Protein 6B2V (pdb70)

Radius of gyration: 17.66 Å; Cα contacts (8 Å, |Δi|>4): 610; chains: 1; bounding box: 45×45×44 Å

Organism: Sorangium cellulosum (NCBI:txid56)

Secondary structure (DSSP, 8-state):
--BTTB-EEE---SSEEEEEEEE-S-SHHHHTTTTBPPHHHHHHHHHHHHHHTT--EEEEEEEEE-S--B-SSS-EEEEEEEEEETTEEEEEEEETTEEEEEEEEEESSS--PPPPPPPP-HHHHHHT--EEE-HHHHHHHTT--S-GGGS-EEEEEE-SSEEEEEE---SS---TT-SS-HHHHHHHHHHHHHHHHHHHT--S--EEEEEEEEEE-S-GGG--EEEEEE-SS--TT-SS-EEEEEEE-TT--EEEEEEEEEEE---

Sequence (267 aa):
QRHPLVHREVADAEGRRAFAAVFDGAEPFLMDHEQLFPAVAYLEMARAAAEAADLSIAGIRNALWISPLVIRDRACELRVVLSDAESGRAYEVSSSRGVHARGLLVFDEPPAQPARPPALDIEAVRTRCAIEVDARTRNEAMGMPASYDKLWIASLVHSDHEALASLQAPSAPGDEAFLLDPNLGNSVLVPAIFLSLIQDGEREWRFPYTLEALWIYSDPRRGAYVHARRAAEDGQAARFGRYDVDLVDASGNCLMAFRGLTAVPAA

Solvent-accessible surface area: 12377 Å² total; per-residue (Å²): 160,162,7,29,0,14,93,114,90,38,106,59,55,163,55,97,95,2,6,0,0,59,0,82,8,62,39,92,14,0,108,17,15,110,26,30,4,1,18,1,0,7,5,4,0,0,17,5,0,0,82,43,6,131,35,69,27,4,0,2,83,75,3,30,24,83,38,100,1,61,1,146,133,179,47,13,60,1,101,0,22,3,35,104,37,182,27,5,55,31,5,74,0,22,22,117,10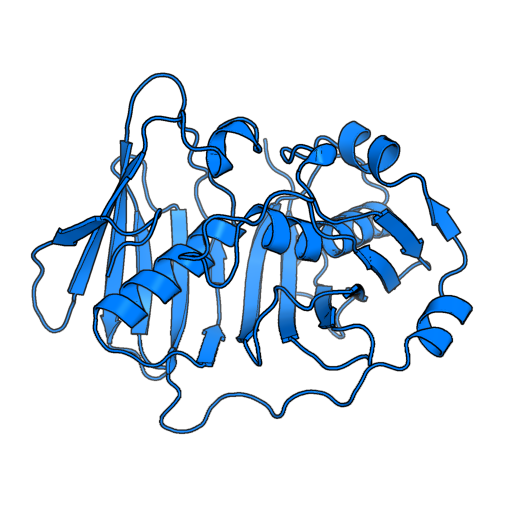8,32,53,1,1,129,7,39,0,1,38,62,126,102,113,58,68,66,94,102,44,122,63,39,92,23,102,32,1,148,101,121,7,99,86,140,23,83,4,103,78,81,0,90,61,6,44,11,13,9,44,24,102,89,9,23,10,59,47,0,31,9,17,102,91,10,0,6,0,28,19,132,55,57,124,74,99,39,50,119,26,15,54,10,30,3,30,1,0,17,0,0,4,5,0,1,7,0,0,2,0,44,62,76,67,80,152,122,20,8,59,14,98,43,2,68,8,5,14,32,46,46,51,0,92,170,12,18,51,0,11,0,56,92,14,99,123,48,23,196,108,49,204,43,11,43,5,14,0,10,0,3,24,79,85,1,51,2,3,2,3,1,94,2,3,8,3,33,54,70,156

InterPro domains:
  IPR006162 Phosphopantetheine attachment site [PS00012] (352-367)
  IPR006162 Phosphopantetheine attachment site [PS00012] (2694-2709)
  IPR009081 Phosphopantetheine binding ACP domain [PF00550] (328-393)
  IPR009081 Phosphopantetheine binding ACP domain [PF00550] (1604-1670)
  IPR009081 Phosphopantetheine binding ACP domain [PF00550] (2671-2733)
  IPR009081 Phosphopantetheine binding ACP domain [PF00550] (4175-4240)
  IPR009081 Phosphopantetheine binding ACP domain [PS50075] (320-397)
  IPR009081 Phosphopantetheine binding ACP domain [PS50075] (1597-1674)
  IPR009081 Phosphopantetheine binding ACP domain [PS50075] (2665-2738)
  IPR009081 Phosphopantetheine binding ACP domain [PS50075] (4167-4244)
  IPR013968 Polyketide synthase-like, ketoreductase domain [PF08659] (3911-4091)
  IPR014030 Beta-ketoacyl synthase-like, N-terminal domain [PF00109] (712-954)
  IPR014030 Beta-ketoacyl synthase-like, N-terminal domain [PF00109] (1727-1969)
  IPR014030 Beta-ketoacyl synthase-like, N-terminal domain [PF00109] (2797-3050)
  IPR014030 Beta-ketoacyl synthase-like, N-terminal domain [PF00109] (4299-4547)
  IPR014031 Beta-ketoacyl synthase, C-terminal domain [PF02801] (966-1080)
  IPR014031 Beta-ketoacyl synthase, C-terminal domain [PF02801] (1980-2104)
  IPR014031 Beta-ketoacyl synthase, C-terminal domain [PF02801] (3058-3175)
  IPR014031 Beta-ketoacyl synthase, C-terminal domain [PF02801] (4556-4679)
  IPR016039 Thiolase-like [G3DSA:3.40.47.10] (712-1298)

Nearest PDB structures (foldseek):
  6b2v-assembly1_A  TM=1.004E+00  e=5.507E-58  Sorangium cellulosum
  5hqw-assembly1_A  TM=8.731E-01  e=4.129E-21  Brevibacillus brevis NBRC 100599
  5j6o-assembly1_A-2  TM=8.599E-01  e=1.862E-20  Brevibacillus brevis NBRC 100599
  7zmf-assembly1_B  TM=8.606E-01  e=8.033E-19  Brevibacillus brevis NBRC 100599
  3kg8-assembly1_B  TM=8.393E-01  e=8.033E-19  Lyngbya majuscula

Structure (mmCIF, N/CA/C/O backbone):
data_6B2V
#
_entry.id   6B2V
#
_cell.length_a   75.370
_cell.length_b   75.370
_cell.length_c   195.870
_cell.angle_alpha   90.00
_cell.angle_beta   90.00
_cell.angle_gamma   120.00
#
_symmetry.space_group_name_H-M   'P 61 2 2'
#
loop_
_entity.id
_entity.type
_entity.pdbx_description
1 polymer SorB
2 water water
#
loop_
_atom_site.group_PDB
_atom_site.id
_atom_site.type_symbol
_atom_site.label_atom_id
_atom_site.label_alt_id
_atom_site.label_comp_id
_atom_site.label_asym_id
_atom_site.label_entity_id
_atom_site.label_seq_id
_atom_site.pdbx_PDB_ins_code
_atom_site.Cartn_x
_atom_site.Cartn_y
_atom_site.Cartn_z
_atom_site.occupancy
_atom_site.B_iso_or_equiv
_atom_site.auth_seq_id
_atom_site.auth_comp_id
_atom_site.auth_asym_id
_atom_site.auth_atom_id
_atom_site.pdbx_PDB_model_num
ATOM 1 N N . GLN A 1 26 ? 42.316 41.026 -11.003 1.00 30.00 1 GLN A N 1
ATOM 2 C CA . GLN A 1 26 ? 42.034 42.206 -10.179 1.00 30.00 1 GLN A CA 1
ATOM 3 C C . GLN A 1 26 ? 43.238 42.590 -9.358 1.00 30.00 1 GLN A C 1
ATOM 4 O O . GLN A 1 26 ? 43.706 41.789 -8.624 1.00 30.00 1 GLN A O 1
ATOM 10 N N . ARG A 1 27 ? 43.770 43.784 -9.530 1.00 31.02 2 ARG A N 1
ATOM 11 C CA . ARG A 1 27 ? 44.926 44.191 -8.771 1.00 35.29 2 ARG A CA 1
ATOM 12 C C . ARG A 1 27 ? 44.701 44.317 -7.261 1.00 35.34 2 ARG A C 1
ATOM 13 O O . ARG A 1 27 ? 43.741 44.862 -6.856 1.00 33.93 2 ARG A O 1
ATOM 21 N N . HIS A 1 28 ? 45.594 43.779 -6.460 1.00 29.17 3 HIS A N 1
ATOM 22 C CA . HIS A 1 28 ? 45.514 43.964 -5.036 1.00 26.12 3 HIS A CA 1
ATOM 23 C C . HIS A 1 28 ? 46.918 44.063 -4.508 1.00 25.28 3 HIS A C 1
ATOM 24 O O . HIS A 1 28 ? 47.728 43.283 -4.872 1.00 25.41 3 HIS A O 1
ATOM 31 N N . PRO A 1 29 ? 47.191 44.939 -3.570 1.00 21.25 4 PRO A N 1
ATOM 32 C CA . PRO A 1 29 ? 48.554 45.113 -3.080 1.00 21.45 4 PRO A CA 1
ATOM 33 C C . PRO A 1 29 ? 49.160 43.862 -2.443 1.00 19.74 4 PRO A C 1
ATOM 34 O O . PRO A 1 29 ? 50.330 43.756 -2.346 1.00 21.53 4 PRO A O 1
ATOM 38 N N . LEU A 1 30 ? 48.313 42.999 -1.947 1.00 20.77 5 LEU A N 1
ATOM 39 C CA . LEU A 1 30 ? 48.801 41.810 -1.257 1.00 19.20 5 LEU A CA 1
ATOM 40 C C . LEU A 1 30 ? 48.700 40.497 -2.005 1.00 19.18 5 LEU A C 1
ATOM 41 O O . LEU A 1 30 ? 49.093 39.503 -1.507 1.00 21.34 5 LEU A O 1
ATOM 46 N N . VAL A 1 31 ? 48.089 40.499 -3.162 1.00 20.23 6 VAL A N 1
ATOM 47 C CA . VAL A 1 31 ? 47.967 39.312 -3.952 1.00 20.64 6 VAL A CA 1
ATOM 48 C C . VAL A 1 31 ? 48.381 39.607 -5.373 1.00 22.50 6 VAL A C 1
ATOM 49 O O . VAL A 1 31 ? 47.667 40.210 -6.067 1.00 25.71 6 VAL A O 1
ATOM 53 N N . HIS A 1 32 ? 49.562 39.168 -5.764 1.00 23.09 7 HIS A N 1
ATOM 54 C CA . HIS A 1 32 ? 50.056 39.449 -7.098 1.00 23.47 7 HIS A CA 1
ATOM 55 C C . HIS A 1 32 ? 49.851 38.402 -8.183 1.00 26.49 7 HIS A C 1
ATOM 56 O O . HIS A 1 32 ? 49.697 38.742 -9.313 1.00 26.78 7 HIS A O 1
ATOM 63 N N . ARG A 1 33 ? 49.889 37.125 -7.835 1.00 25.89 8 ARG A N 1
ATOM 64 C CA . ARG A 1 33 ? 49.720 36.113 -8.867 1.00 27.92 8 ARG A CA 1
ATOM 65 C C . ARG A 1 33 ? 49.154 34.828 -8.295 1.00 31.90 8 ARG A C 1
ATOM 66 O O . ARG A 1 33 ? 49.234 34.575 -7.094 1.00 27.28 8 ARG A O 1
ATOM 74 N N . GLU A 1 34 ? 48.577 34.020 -9.175 1.00 27.34 9 GLU A N 1
ATOM 75 C CA . GLU A 1 34 ? 48.102 32.712 -8.796 1.00 25.48 9 GLU A CA 1
ATOM 76 C C . GLU A 1 34 ? 49.253 31.739 -9.068 1.00 27.74 9 GLU A C 1
ATOM 77 O O . GLU A 1 34 ? 49.931 31.860 -10.032 1.00 33.32 9 GLU A O 1
ATOM 83 N N . VAL A 1 35 ? 49.399 30.777 -8.187 1.00 27.39 10 VAL A N 1
ATOM 84 C CA . VAL A 1 35 ? 50.453 29.833 -8.244 1.00 33.07 10 VAL A CA 1
ATOM 85 C C . VAL A 1 35 ? 49.917 28.409 -8.246 1.00 31.57 10 VAL A C 1
ATOM 86 O O . VAL A 1 35 ? 48.930 28.126 -7.671 1.00 34.20 10 VAL A O 1
ATOM 90 N N . ALA A 1 36 ? 50.579 27.531 -8.973 1.00 41.05 11 ALA A N 1
ATOM 91 C CA . ALA A 1 36 ? 50.088 26.178 -9.108 1.00 38.30 11 ALA A CA 1
ATOM 92 C C . ALA A 1 36 ? 50.125 25.318 -7.868 1.00 39.29 11 ALA A C 1
ATOM 93 O O . ALA A 1 36 ? 51.045 25.366 -7.127 1.00 43.73 11 ALA A O 1
ATOM 95 N N . ASP A 1 37 ? 49.069 24.550 -7.696 1.00 41.07 12 ASP A N 1
ATOM 96 C CA . ASP A 1 37 ? 48.854 23.637 -6.607 1.00 43.66 12 ASP A CA 1
ATOM 97 C C . ASP A 1 37 ? 47.966 22.470 -7.067 1.00 43.55 12 ASP A C 1
ATOM 98 O O . ASP A 1 37 ? 47.368 22.502 -8.117 1.00 44.28 12 ASP A O 1
ATOM 103 N N . ALA A 1 38 ? 47.760 21.526 -6.170 1.00 47.42 13 ALA A N 1
ATOM 104 C CA . ALA A 1 38 ? 47.028 20.302 -6.444 1.00 43.45 13 ALA A CA 1
ATOM 105 C C . ALA A 1 38 ? 45.863 19.985 -5.568 1.00 45.33 13 ALA A C 1
ATOM 106 O O . ALA A 1 38 ? 45.687 20.559 -4.553 1.00 47.51 13 ALA A O 1
ATOM 108 N N . GLU A 1 39 ? 45.052 19.059 -6.003 1.00 46.13 14 GLU A N 1
ATOM 109 C CA . GLU A 1 39 ? 43.947 18.554 -5.209 1.00 44.88 14 GLU A CA 1
ATOM 110 C C . GLU A 1 39 ? 42.842 19.445 -4.607 1.00 43.41 14 GLU A C 1
ATOM 111 O O . GLU A 1 39 ? 42.360 19.157 -3.520 1.00 50.95 14 GLU A O 1
ATOM 117 N N . GLY A 1 40 ? 42.275 20.390 -5.303 1.00 43.42 15 GLY A N 1
ATOM 118 C CA . GLY A 1 40 ? 41.287 21.166 -4.580 1.00 44.74 15 GLY A CA 1
ATOM 119 C C . GLY A 1 40 ? 41.953 22.141 -3.615 1.00 42.85 15 GLY A C 1
ATOM 120 O O . GLY A 1 40 ? 41.601 22.273 -2.437 1.00 40.43 15 GLY A O 1
ATOM 121 N N . ARG A 1 41 ? 43.010 22.718 -4.134 1.00 40.02 16 ARG A N 1
ATOM 122 C CA . ARG A 1 41 ? 43.753 23.757 -3.474 1.00 36.40 16 ARG A CA 1
ATOM 123 C C . ARG A 1 41 ? 44.091 24.802 -4.485 1.00 37.49 16 ARG A C 1
ATOM 124 O O . ARG A 1 41 ? 44.379 24.524 -5.592 1.00 39.98 16 ARG A O 1
ATOM 132 N N . ARG A 1 42 ? 44.037 26.036 -4.071 1.00 32.32 17 ARG A N 1
ATOM 133 C CA . ARG A 1 42 ? 44.431 27.147 -4.882 1.00 28.50 17 ARG A CA 1
ATOM 134 C C . ARG A 1 42 ? 45.382 27.979 -4.047 1.00 26.34 17 ARG A C 1
ATOM 135 O O . ARG A 1 42 ? 45.190 28.131 -2.903 1.00 29.06 17 ARG A O 1
ATOM 143 N N . ALA A 1 43 ? 46.396 28.494 -4.685 1.00 27.63 18 ALA A N 1
ATOM 144 C CA . ALA A 1 43 ? 47.451 29.215 -4.030 1.00 27.70 18 ALA A CA 1
ATOM 145 C C . ALA A 1 43 ? 47.758 30.489 -4.748 1.00 28.16 18 ALA A C 1
ATOM 146 O O . ALA A 1 43 ? 47.693 30.560 -5.928 1.00 26.81 18 ALA A O 1
ATOM 148 N N . PHE A 1 44 ? 48.063 31.519 -3.977 1.00 22.31 19 PHE A N 1
ATOM 149 C CA . PHE A 1 44 ? 48.397 32.829 -4.476 1.00 20.16 19 PHE A CA 1
ATOM 150 C C . PHE A 1 44 ? 49.634 33.368 -3.805 1.00 21.38 19 PHE A C 1
ATOM 151 O O . PHE A 1 44 ? 49.920 32.987 -2.735 1.00 20.73 19 PHE A O 1
ATOM 159 N N . ALA A 1 45 ? 50.335 34.257 -4.481 1.00 19.80 20 ALA A N 1
ATOM 160 C CA . ALA A 1 45 ? 51.559 34.801 -3.983 1.00 20.94 20 ALA A CA 1
ATOM 161 C C . ALA A 1 45 ? 51.771 36.271 -4.263 1.00 21.57 20 ALA A C 1
ATOM 162 O O . ALA A 1 45 ? 51.164 36.802 -5.112 1.00 20.12 20 ALA A O 1
ATOM 164 N N . ALA A 1 46 ? 52.607 36.892 -3.444 1.00 19.48 21 ALA A N 1
ATOM 165 C CA . ALA A 1 46 ? 53.040 38.249 -3.584 1.00 18.46 21 ALA A CA 1
ATOM 166 C C . ALA A 1 46 ? 54.466 38.397 -3.075 1.00 19.77 21 ALA A C 1
ATOM 167 O O . ALA A 1 46 ? 54.852 37.757 -2.188 1.00 20.86 21 ALA A O 1
ATOM 169 N N . VAL A 1 47 ? 55.213 39.297 -3.666 1.00 19.66 22 VAL A N 1
ATOM 170 C CA . VAL A 1 47 ? 56.550 39.596 -3.232 1.00 19.90 22 VAL A CA 1
ATOM 171 C C . VAL A 1 47 ? 56.597 41.024 -2.708 1.00 22.68 22 VAL A C 1
ATOM 172 O O . VAL A 1 47 ? 56.152 41.877 -3.346 1.00 23.39 22 VAL A O 1
ATOM 176 N N . PHE A 1 48 ? 57.148 41.215 -1.532 1.00 21.82 23 PHE A N 1
ATOM 177 C CA . PHE A 1 48 ? 57.274 42.503 -0.911 1.00 22.69 23 PHE A CA 1
ATOM 178 C C . PHE A 1 48 ? 58.714 42.859 -0.720 1.00 25.27 23 PHE A C 1
ATOM 179 O O . PHE A 1 48 ? 59.502 42.040 -0.414 1.00 23.94 23 PHE A O 1
ATOM 187 N N . ASP A 1 49 ? 59.033 44.088 -1.010 1.00 24.13 24 ASP A N 1
ATOM 188 C CA . ASP A 1 49 ? 60.383 44.583 -0.856 1.00 27.67 24 ASP A CA 1
ATOM 189 C C . ASP A 1 49 ? 60.653 45.477 0.325 1.00 28.61 24 ASP A C 1
ATOM 190 O O . ASP A 1 49 ? 61.754 45.801 0.572 1.00 29.54 24 ASP A O 1
ATOM 195 N N . GLY A 1 50 ? 59.636 45.803 1.084 1.00 24.91 25 GLY A N 1
ATOM 196 C CA . GLY A 1 50 ? 59.824 46.649 2.226 1.00 27.48 25 GLY A CA 1
ATOM 197 C C . GLY A 1 50 ? 59.595 48.127 2.020 1.00 27.93 25 GLY A C 1
ATOM 198 O O . GLY A 1 50 ? 59.558 48.880 2.963 1.00 27.36 25 GLY A O 1
ATOM 199 N N . ALA A 1 51 ? 59.411 48.514 0.781 1.00 29.74 26 ALA A N 1
ATOM 200 C CA . ALA A 1 51 ? 59.132 49.911 0.480 1.00 28.70 26 ALA A CA 1
ATOM 201 C C . ALA A 1 51 ? 57.645 50.193 0.373 1.00 32.06 26 ALA A C 1
ATOM 202 O O . ALA A 1 51 ? 57.271 51.310 0.153 1.00 32.22 26 ALA A O 1
ATOM 204 N N . GLU A 1 52 ? 56.819 49.180 0.524 1.00 23.94 27 GLU A N 1
ATOM 205 C CA . GLU A 1 52 ? 55.390 49.330 0.510 1.00 24.95 27 GLU A CA 1
ATOM 206 C C . GLU A 1 52 ? 54.998 50.187 1.718 1.00 26.66 27 GLU A C 1
ATOM 207 O O . GLU A 1 52 ? 55.540 50.026 2.772 1.00 25.82 27 GLU A O 1
ATOM 213 N N . PRO A 1 53 ? 54.024 51.078 1.555 1.00 27.46 28 PRO A N 1
ATOM 214 C CA . PRO A 1 53 ? 53.647 51.950 2.647 1.00 26.06 28 PRO A CA 1
ATOM 215 C C . PRO A 1 53 ? 53.177 51.157 3.843 1.00 25.88 28 PRO A C 1
ATOM 216 O O . PRO A 1 53 ? 53.606 51.444 4.923 1.00 24.90 28 PRO A O 1
ATOM 220 N N . PHE A 1 54 ? 52.437 50.086 3.634 1.00 23.06 29 PHE A N 1
ATOM 221 C CA . PHE A 1 54 ? 51.939 49.306 4.769 1.00 25.45 29 PHE A CA 1
ATOM 222 C C . PHE A 1 54 ? 53.048 48.763 5.633 1.00 23.60 29 PHE A C 1
ATOM 223 O O . PHE A 1 54 ? 52.841 48.557 6.781 1.00 23.31 29 PHE A O 1
ATOM 231 N N . LEU A 1 55 ? 54.180 48.406 5.040 1.00 21.65 30 LEU A N 1
ATOM 232 C CA . LEU A 1 55 ? 55.358 48.006 5.785 1.00 23.42 30 LEU A CA 1
ATOM 233 C C . LEU A 1 55 ? 56.161 49.150 6.398 1.00 24.05 30 LEU A C 1
ATOM 234 O O . LEU A 1 55 ? 56.606 49.106 7.496 1.00 25.22 30 LEU A O 1
ATOM 239 N N . MET A 1 56 ? 56.344 50.201 5.624 1.00 26.13 31 MET A N 1
ATOM 240 C CA . MET A 1 56 ? 57.070 51.368 6.058 1.00 26.93 31 MET A CA 1
ATOM 241 C C . MET A 1 56 ? 56.397 52.058 7.224 1.00 25.10 31 MET A C 1
ATOM 242 O O . MET A 1 56 ? 57.050 52.585 8.077 1.00 28.67 31 MET A O 1
ATOM 247 N N . ASP A 1 57 ? 55.084 51.958 7.241 1.00 28.34 32 ASP A N 1
ATOM 248 C CA . ASP A 1 57 ? 54.228 52.552 8.276 1.00 26.91 32 ASP A CA 1
ATOM 249 C C . ASP A 1 57 ? 54.177 51.665 9.548 1.00 26.97 32 ASP A C 1
ATOM 250 O O . ASP A 1 57 ? 53.512 51.980 10.481 1.00 25.48 32 ASP A O 1
ATOM 255 N N . HIS A 1 58 ? 54.838 50.519 9.531 1.00 23.75 33 HIS A N 1
ATOM 256 C CA . HIS A 1 58 ? 54.728 49.556 10.610 1.00 21.08 33 HIS A CA 1
ATOM 257 C C . HIS A 1 58 ? 56.036 48.905 11.042 1.00 23.34 33 HIS A C 1
ATOM 258 O O . HIS A 1 58 ? 56.070 47.756 11.301 1.00 19.48 33 HIS A O 1
ATOM 265 N N . GLU A 1 59 ? 57.125 49.635 10.957 1.00 21.81 34 GLU A N 1
ATOM 266 C CA . GLU A 1 59 ? 58.457 49.194 11.370 1.00 22.07 34 GLU A CA 1
ATOM 267 C C . GLU A 1 59 ? 58.973 47.973 10.653 1.00 20.30 34 GLU A C 1
ATOM 268 O O . GLU A 1 59 ? 59.679 47.214 11.211 1.00 24.30 34 GLU A O 1
ATOM 274 N N . GLN A 1 60 ? 58.509 47.820 9.435 1.00 19.99 35 GLN A N 1
ATOM 275 C CA . GLN A 1 60 ? 58.880 46.750 8.542 1.00 19.82 35 GLN A CA 1
ATOM 276 C C . GLN A 1 60 ? 58.329 45.388 8.915 1.00 21.93 35 GLN A C 1
ATOM 277 O O . GLN A 1 60 ? 58.720 44.414 8.339 1.00 21.27 35 GLN A O 1
ATOM 283 N N . LEU A 1 61 ? 57.389 45.380 9.832 1.00 18.59 36 LEU A N 1
ATOM 284 C CA . LEU A 1 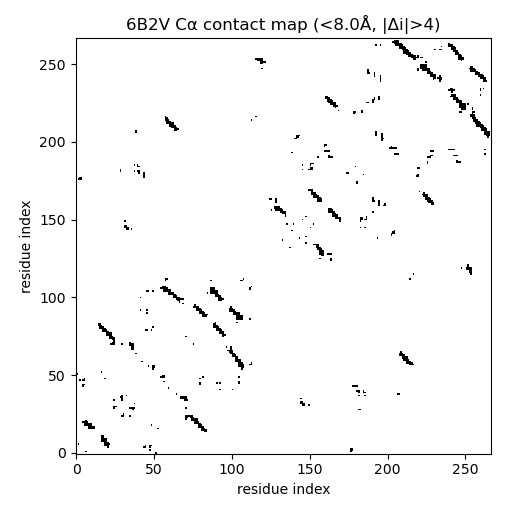61 ? 56.758 44.169 10.315 1.00 17.71 36 LEU A CA 1
ATOM 285 C C . LEU A 1 61 ? 55.399 44.001 9.645 1.00 18.60 36 LEU A C 1
ATOM 286 O O . LEU A 1 61 ? 54.590 44.838 9.701 1.00 16.64 36 LEU A O 1
ATOM 291 N N . PHE A 1 62 ? 55.166 42.860 9.018 1.00 15.94 37 PHE A N 1
ATOM 292 C CA . PHE A 1 62 ? 53.916 42.653 8.316 1.00 17.27 37 PHE A CA 1
ATOM 293 C C . PHE A 1 62 ? 52.840 42.617 9.367 1.00 14.94 37 PHE A C 1
ATOM 294 O O . PHE A 1 62 ? 52.868 41.798 10.214 1.00 16.70 37 PHE A O 1
ATOM 302 N N . PRO A 1 63 ? 51.850 43.483 9.238 1.00 16.07 38 PRO A N 1
ATOM 303 C CA . PRO A 1 63 ? 50.839 43.557 10.264 1.00 16.38 38 PRO A CA 1
ATOM 304 C C . PRO A 1 63 ? 49.956 42.350 10.304 1.00 13.81 38 PRO A C 1
ATOM 305 O O . PRO A 1 63 ? 49.568 41.847 9.301 1.00 13.99 38 PRO A O 1
ATOM 309 N N . ALA A 1 64 ? 49.522 42.027 11.498 1.00 15.56 39 ALA A N 1
ATOM 310 C CA . ALA A 1 64 ? 48.649 40.879 11.702 1.00 16.17 39 ALA A CA 1
ATOM 311 C C . ALA A 1 64 ? 47.368 41.002 10.878 1.00 15.57 39 ALA A C 1
ATOM 312 O O . ALA A 1 64 ? 46.917 40.124 10.237 1.00 14.33 39 ALA A O 1
ATOM 314 N N . VAL A 1 65 ? 46.860 42.212 10.871 1.00 15.30 40 VAL A N 1
ATOM 315 C CA . VAL A 1 65 ? 45.660 42.537 10.188 1.00 14.45 40 VAL A CA 1
ATOM 316 C C . VAL A 1 65 ? 45.769 42.395 8.679 1.00 14.87 40 VAL A C 1
ATOM 317 O O . VAL A 1 65 ? 44.818 42.205 8.025 1.00 14.75 40 VAL A O 1
ATOM 321 N N . ALA A 1 66 ? 46.962 42.599 8.144 1.00 13.71 41 ALA A N 1
ATOM 322 C CA . ALA A 1 66 ? 47.206 42.468 6.713 1.00 14.20 41 ALA A CA 1
ATOM 323 C C . ALA A 1 66 ? 47.065 41.038 6.228 1.00 13.42 41 ALA A C 1
ATOM 324 O O . ALA A 1 66 ? 46.766 40.828 5.120 1.00 14.58 41 ALA A O 1
ATOM 326 N N . TYR A 1 67 ? 47.323 40.068 7.097 1.00 12.42 42 TYR A N 1
ATOM 327 C CA . TYR A 1 67 ? 47.147 38.681 6.714 1.00 13.66 42 TYR A CA 1
ATOM 328 C C . TYR A 1 67 ? 45.694 38.369 6.450 1.00 14.66 42 TYR A C 1
ATOM 329 O O . TYR A 1 67 ? 45.381 37.549 5.646 1.00 14.19 42 TYR A O 1
ATOM 338 N N . LEU A 1 68 ? 44.821 38.970 7.237 1.00 13.34 43 LEU A N 1
ATOM 339 C CA . LEU A 1 68 ? 43.411 38.768 7.091 1.00 12.38 43 LEU A CA 1
ATOM 340 C C . LEU A 1 68 ? 42.964 39.315 5.763 1.00 14.35 43 LEU A C 1
ATOM 341 O O . LEU A 1 68 ? 42.218 38.724 5.095 1.00 15.58 43 LEU A O 1
ATOM 346 N N . GLU A 1 69 ? 43.444 40.495 5.454 1.00 13.43 44 GLU A N 1
ATOM 347 C CA . GLU A 1 69 ? 43.117 41.107 4.167 1.00 14.44 44 GLU A CA 1
ATOM 348 C C . GLU A 1 69 ? 43.674 40.281 2.989 1.00 16.10 44 GLU A C 1
ATOM 349 O O . GLU A 1 69 ? 43.052 40.140 2.006 1.00 16.58 44 GLU A O 1
ATOM 355 N N . MET A 1 70 ? 44.868 39.752 3.137 1.00 14.38 45 MET A N 1
ATOM 356 C CA . MET A 1 70 ? 45.459 38.943 2.099 1.00 16.53 45 MET A CA 1
ATOM 357 C C . MET A 1 70 ? 44.648 37.673 1.848 1.00 15.74 45 MET A C 1
ATOM 358 O O . MET A 1 70 ? 44.389 37.341 0.733 1.00 18.00 45 MET A O 1
ATOM 363 N N . ALA A 1 71 ? 44.256 37.004 2.911 1.00 13.63 46 ALA A N 1
ATOM 364 C CA . ALA A 1 71 ? 43.472 35.820 2.760 1.00 14.25 46 ALA A CA 1
ATOM 365 C C . ALA A 1 71 ? 42.128 36.103 2.091 1.00 18.37 46 ALA A C 1
ATOM 366 O O . ALA A 1 71 ? 41.734 35.398 1.244 1.00 17.77 46 ALA A O 1
ATOM 368 N N . ARG A 1 72 ? 41.467 37.157 2.514 1.00 15.48 47 ARG A N 1
ATOM 369 C CA . ARG A 1 72 ? 40.216 37.551 1.911 1.00 19.36 47 ARG A CA 1
ATOM 370 C C . ARG A 1 72 ? 40.405 37.922 0.449 1.00 20.99 47 ARG A C 1
ATOM 371 O O . ARG A 1 72 ? 39.635 37.534 -0.370 1.00 20.20 47 ARG A O 1
ATOM 379 N N . ALA A 1 73 ? 41.438 38.692 0.152 1.00 18.09 48 ALA A N 1
ATOM 380 C CA . ALA A 1 73 ? 41.699 39.093 -1.209 1.00 18.03 48 ALA A CA 1
ATOM 381 C C . ALA A 1 73 ? 41.983 37.880 -2.088 1.00 20.16 48 ALA A C 1
ATOM 382 O O . ALA A 1 73 ? 41.566 37.835 -3.206 1.00 22.69 48 ALA A O 1
ATOM 384 N N . ALA A 1 74 ? 42.706 36.912 -1.568 1.00 19.52 49 ALA A N 1
ATOM 385 C CA . ALA A 1 74 ? 42.996 35.709 -2.339 1.00 20.60 49 ALA A CA 1
ATOM 386 C C . ALA A 1 74 ? 41.729 34.919 -2.639 1.00 22.21 49 ALA A C 1
ATOM 387 O O . ALA A 1 74 ? 41.571 34.393 -3.693 1.00 22.49 49 ALA A O 1
ATOM 389 N N . ALA A 1 75 ? 40.860 34.815 -1.665 1.00 20.29 50 ALA A N 1
ATOM 390 C CA . ALA A 1 75 ? 39.611 34.147 -1.856 1.00 19.80 50 ALA A CA 1
ATOM 391 C C . ALA A 1 75 ? 38.754 34.889 -2.886 1.00 23.58 50 ALA A C 1
ATOM 392 O O . ALA A 1 75 ? 38.095 34.257 -3.660 1.00 24.80 50 ALA A O 1
ATOM 394 N N . GLU A 1 76 ? 38.773 36.223 -2.860 1.00 20.00 51 GLU A N 1
ATOM 395 C CA . GLU A 1 76 ? 38.025 37.037 -3.833 1.00 23.36 51 GLU A CA 1
ATOM 396 C C . GLU A 1 76 ? 38.584 36.789 -5.211 1.00 28.70 51 GLU A C 1
ATOM 397 O O . GLU A 1 76 ? 37.861 36.741 -6.151 1.00 29.05 51 GLU A O 1
ATOM 403 N N . ALA A 1 77 ? 39.891 36.607 -5.320 1.00 25.64 52 ALA A N 1
ATOM 404 C CA . ALA A 1 77 ? 40.542 36.320 -6.596 1.00 27.03 52 ALA A CA 1
ATOM 405 C C . ALA A 1 77 ? 40.190 34.977 -7.165 1.00 28.32 52 ALA A C 1
ATOM 406 O O . ALA A 1 77 ? 40.141 34.802 -8.358 1.00 30.21 52 ALA A O 1
ATOM 408 N N . ALA A 1 78 ? 39.854 34.069 -6.283 1.00 26.63 53 ALA A N 1
ATOM 409 C CA . ALA A 1 78 ? 39.431 32.732 -6.633 1.00 25.50 53 ALA A CA 1
ATOM 410 C C . ALA A 1 78 ? 37.927 32.668 -6.844 1.00 25.36 53 ALA A C 1
ATOM 411 O O . ALA A 1 78 ? 37.392 31.640 -6.721 1.00 28.38 53 ALA A O 1
ATOM 413 N N . ASP A 1 79 ? 37.288 33.802 -6.996 1.00 25.11 54 ASP A N 1
ATOM 414 C CA . ASP A 1 79 ? 35.857 33.915 -7.173 1.00 27.25 54 ASP A CA 1
ATOM 415 C C . ASP A 1 79 ? 35.005 33.427 -6.018 1.00 28.73 54 ASP A C 1
ATOM 416 O O . ASP A 1 79 ? 33.927 32.980 -6.204 1.00 27.76 54 ASP A O 1
ATOM 421 N N . LEU A 1 80 ? 35.503 33.520 -4.802 1.00 25.39 55 LEU A N 1
ATOM 422 C CA . LEU A 1 80 ? 34.744 33.105 -3.642 1.00 25.25 55 LEU A CA 1
ATOM 423 C C . LEU A 1 80 ? 34.143 34.326 -2.971 1.00 21.98 55 LEU A C 1
ATOM 424 O O . LEU A 1 80 ? 34.688 35.370 -3.027 1.00 24.59 55 LEU A O 1
ATOM 429 N N . SER A 1 81 ? 33.016 34.140 -2.315 1.00 22.43 56 SER A N 1
ATOM 430 C CA . SER A 1 81 ? 32.313 35.201 -1.650 1.00 21.60 56 SER A CA 1
ATOM 431 C C . SER A 1 81 ? 32.452 35.014 -0.140 1.00 20.15 56 SER A C 1
ATOM 432 O O . SER A 1 81 ? 31.945 34.116 0.402 1.00 22.89 56 SER A O 1
ATOM 435 N N . ILE A 1 82 ? 33.117 35.941 0.505 1.00 22.15 57 ILE A N 1
ATOM 436 C CA . ILE A 1 82 ? 33.467 35.786 1.903 1.00 20.91 57 ILE A CA 1
ATOM 437 C C . ILE A 1 82 ? 32.681 36.643 2.851 1.00 20.66 57 ILE A C 1
ATOM 438 O O . ILE A 1 82 ? 32.596 37.804 2.668 1.00 22.80 57 ILE A O 1
ATOM 443 N N . ALA A 1 83 ? 32.122 36.016 3.856 1.00 18.84 58 ALA A N 1
ATOM 444 C CA . ALA A 1 83 ? 31.384 36.667 4.894 1.00 18.21 58 ALA A CA 1
ATOM 445 C C . ALA A 1 83 ? 32.225 37.051 6.080 1.00 17.38 58 ALA A C 1
ATOM 446 O O . ALA A 1 83 ? 31.886 37.912 6.818 1.00 16.67 58 ALA A O 1
ATOM 448 N N . GLY A 1 84 ? 33.311 36.340 6.252 1.00 16.23 59 GLY A N 1
ATOM 449 C CA . GLY A 1 84 ? 34.163 36.574 7.378 1.00 17.77 59 GLY A CA 1
ATOM 450 C C . GLY A 1 84 ? 35.252 35.558 7.530 1.00 16.48 59 GLY A C 1
ATOM 451 O O . GLY A 1 84 ? 35.463 34.780 6.673 1.00 14.77 59 GLY A O 1
ATOM 452 N N . ILE A 1 85 ? 35.943 35.665 8.659 1.00 14.34 60 ILE A N 1
ATOM 453 C CA . ILE A 1 85 ? 37.047 34.813 9.040 1.00 14.43 60 ILE A CA 1
ATOM 454 C C . ILE A 1 85 ? 36.833 34.275 10.441 1.00 15.01 60 ILE A C 1
ATOM 455 O O . ILE A 1 85 ? 36.408 34.937 11.262 1.00 14.70 60 ILE A O 1
ATOM 460 N N . ARG A 1 86 ? 37.120 33.006 10.636 1.00 13.63 61 ARG A N 1
ATOM 461 C CA . ARG A 1 86 ? 37.003 32.393 11.943 1.00 14.67 61 ARG A CA 1
ATOM 462 C C . ARG A 1 86 ? 38.319 31.718 12.330 1.00 15.03 61 ARG A C 1
ATOM 463 O O . ARG A 1 86 ? 39.059 31.333 11.500 1.00 15.69 61 ARG A O 1
ATOM 471 N N . ASN A 1 87 ? 38.551 31.650 13.618 1.00 14.85 62 ASN A N 1
ATOM 472 C CA . ASN A 1 87 ? 39.701 30.935 14.122 1.00 13.85 62 ASN A CA 1
ATOM 473 C C . ASN A 1 87 ? 41.035 31.321 13.523 1.00 15.67 62 ASN A C 1
ATOM 474 O O . ASN A 1 87 ? 41.793 30.499 13.142 1.00 16.79 62 ASN A O 1
ATOM 479 N N . ALA A 1 88 ? 41.291 32.612 13.472 1.00 15.52 63 ALA A N 1
ATOM 480 C CA . ALA A 1 88 ? 42.534 33.109 12.989 1.00 12.97 63 ALA A CA 1
ATOM 481 C C . ALA A 1 88 ? 43.610 32.955 14.064 1.00 14.12 63 ALA A C 1
ATOM 482 O O . ALA A 1 88 ? 43.331 33.067 15.205 1.00 14.17 63 ALA A O 1
ATOM 484 N N . LEU A 1 89 ? 44.795 32.615 13.594 1.00 14.17 64 LEU A N 1
ATOM 485 C CA . LEU A 1 89 ? 45.963 32.430 14.389 1.00 14.99 64 LEU A CA 1
ATOM 486 C C . LEU A 1 89 ? 47.136 33.066 13.723 1.00 12.56 64 LEU A C 1
ATOM 487 O O . LEU A 1 89 ? 47.255 33.032 12.568 1.00 14.39 64 LEU A O 1
ATOM 492 N N . TRP A 1 90 ? 47.981 33.681 14.518 1.00 13.54 65 TRP A N 1
ATOM 493 C CA . TRP A 1 90 ? 49.177 34.275 14.002 1.00 13.33 65 TRP A CA 1
ATOM 494 C C . TRP A 1 90 ? 50.375 33.564 14.661 1.00 14.73 65 TRP A C 1
ATOM 495 O O . TRP A 1 90 ? 50.431 33.440 15.831 1.00 16.00 65 TRP A O 1
ATOM 506 N N . ILE A 1 91 ? 51.291 33.119 13.838 1.00 15.15 66 ILE A N 1
ATOM 507 C CA . ILE A 1 91 ? 52.444 32.356 14.302 1.00 16.85 66 ILE A CA 1
ATOM 508 C C . ILE A 1 91 ? 53.778 33.096 14.264 1.00 17.18 66 ILE A C 1
ATOM 509 O O . ILE A 1 91 ? 54.110 33.726 15.206 1.00 20.86 66 ILE A O 1
ATOM 514 N N . SER A 1 92 ? 54.500 33.083 13.181 1.00 15.20 67 SER A N 1
ATOM 515 C CA . SER A 1 92 ? 55.791 33.735 13.135 1.00 18.40 67 SER A CA 1
ATOM 516 C C . SER A 1 92 ? 55.697 35.128 12.540 1.00 18.61 67 SER A C 1
ATOM 517 O O . SER A 1 92 ? 55.031 35.296 11.606 1.00 18.20 67 SER A O 1
ATOM 520 N N . PRO A 1 93 ? 56.387 36.075 13.124 1.00 16.96 68 PRO A N 1
ATOM 521 C CA . PRO A 1 93 ? 56.420 37.409 12.579 1.00 19.33 68 PRO A CA 1
ATOM 522 C C . PRO A 1 93 ? 57.231 37.442 11.290 1.00 20.30 68 PRO A C 1
ATOM 523 O O . PRO A 1 93 ? 58.137 36.675 11.124 1.00 21.12 68 PRO A O 1
ATOM 527 N N . LEU A 1 94 ? 56.844 38.316 10.384 1.00 18.43 69 LEU A N 1
ATOM 528 C CA . LEU A 1 94 ? 57.550 38.512 9.169 1.00 17.28 69 LEU A CA 1
ATOM 529 C C . LEU A 1 94 ? 58.052 39.935 9.105 1.00 16.97 69 LEU A C 1
ATOM 530 O O . LEU A 1 94 ? 57.308 40.850 9.035 1.00 17.18 69 LEU A O 1
ATOM 535 N N . VAL A 1 95 ? 59.350 40.060 9.109 1.00 19.65 70 VAL A N 1
ATOM 536 C CA . VAL A 1 95 ? 59.981 41.360 9.012 1.00 19.20 70 VAL A CA 1
ATOM 537 C C . VAL A 1 95 ? 60.706 41.474 7.673 1.00 22.26 70 VAL A C 1
ATOM 538 O O . VAL A 1 95 ? 61.497 40.649 7.357 1.00 25.19 70 VAL A O 1
ATOM 542 N N . ILE A 1 96 ? 60.375 42.481 6.883 1.00 22.24 71 ILE A N 1
ATOM 543 C CA . ILE A 1 96 ? 60.977 42.638 5.589 1.00 22.75 71 ILE A CA 1
ATOM 544 C C . ILE A 1 96 ? 61.616 43.990 5.460 1.00 28.85 71 ILE A C 1
ATOM 545 O O . ILE A 1 96 ? 60.934 44.966 5.380 1.00 26.89 71 ILE A O 1
ATOM 550 N N . ARG A 1 97 ? 62.929 43.988 5.426 1.00 28.99 72 ARG A N 1
ATOM 551 C CA . ARG A 1 97 ? 63.698 45.188 5.310 1.00 33.31 72 ARG A CA 1
ATOM 552 C C . ARG A 1 97 ? 64.881 45.058 4.368 1.00 37.38 72 ARG A C 1
ATOM 553 O O . ARG A 1 97 ? 64.968 45.707 3.393 1.00 39.42 72 ARG A O 1
ATOM 561 N N . ASP A 1 98 ? 65.793 44.197 4.716 1.00 37.08 73 ASP A N 1
ATOM 562 C CA . ASP A 1 98 ? 67.009 44.041 3.933 1.00 42.56 73 ASP A CA 1
ATOM 563 C C . ASP A 1 98 ? 66.830 43.572 2.470 1.00 39.14 73 ASP A C 1
ATOM 564 O O . ASP A 1 98 ? 67.403 44.098 1.544 1.00 39.29 73 ASP A O 1
ATOM 569 N N . ARG A 1 99 ? 65.982 42.590 2.309 1.00 38.50 74 ARG A N 1
ATOM 570 C CA . ARG A 1 99 ? 65.753 41.924 1.049 1.00 34.56 74 ARG A CA 1
ATOM 571 C C . ARG A 1 99 ? 64.285 41.638 0.820 1.00 30.97 74 ARG A C 1
ATOM 572 O O . ARG A 1 99 ? 63.594 41.381 1.742 1.00 32.49 74 ARG A O 1
ATOM 580 N N . ALA A 1 100 ? 63.858 41.553 -0.420 1.00 26.92 75 ALA A N 1
ATOM 581 C CA . ALA A 1 100 ? 62.483 41.201 -0.712 1.00 28.14 75 ALA A CA 1
ATOM 582 C C . ALA A 1 100 ? 62.171 39.739 -0.339 1.00 28.70 75 ALA A C 1
ATOM 583 O O . ALA A 1 100 ? 63.037 38.952 -0.209 1.00 26.99 75 ALA A O 1
ATOM 585 N N . CYS A 1 101 ? 60.891 39.438 -0.119 1.00 25.56 76 CYS A N 1
ATOM 586 C CA . CYS A 1 101 ? 60.422 38.115 0.255 1.00 25.35 76 CYS A CA 1
ATOM 587 C C . CYS A 1 101 ? 59.070 37.808 -0.342 1.00 22.56 76 CYS A C 1
ATOM 588 O O . CYS A 1 101 ? 58.232 38.655 -0.452 1.00 23.24 76 CYS A O 1
ATOM 591 N N . GLU A 1 102 ? 58.855 36.557 -0.666 1.00 21.48 77 GLU A N 1
ATOM 592 C CA . GLU A 1 102 ? 57.589 36.144 -1.172 1.00 20.56 77 GLU A CA 1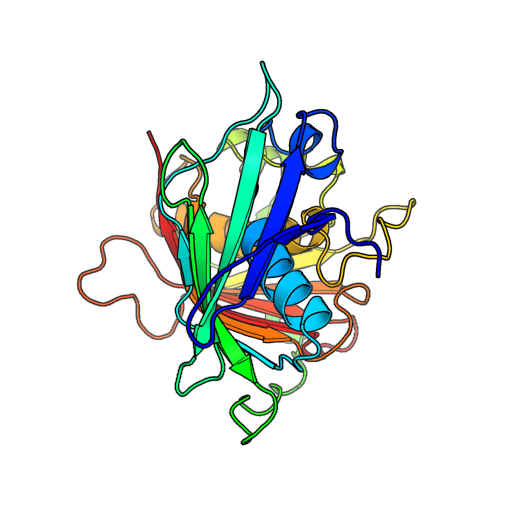
ATOM 593 C C . GLU A 1 102 ? 56.718 35.626 -0.047 1.00 20.71 77 GLU A C 1
ATOM 594 O O . GLU A 1 102 ? 57.188 35.026 0.831 1.00 21.99 77 GLU A O 1
ATOM 600 N N . LEU A 1 103 ? 55.441 35.924 -0.109 1.00 18.30 78 LEU A N 1
ATOM 601 C CA . LEU A 1 103 ? 54.463 35.406 0.824 1.00 18.90 78 LEU A CA 1
ATOM 602 C C . LEU A 1 103 ? 53.442 34.647 0.008 1.00 16.81 78 LEU A C 1
ATOM 603 O O . LEU A 1 103 ? 53.015 35.139 -0.988 1.00 18.10 78 LEU A O 1
ATOM 608 N N . ARG A 1 104 ? 53.082 33.473 0.474 1.00 16.93 79 ARG A N 1
ATOM 609 C CA . ARG A 1 104 ? 52.129 32.627 -0.206 1.00 19.21 79 ARG A CA 1
ATOM 610 C C . ARG A 1 104 ? 50.969 32.287 0.677 1.00 18.35 79 ARG A C 1
ATOM 611 O O . ARG A 1 104 ? 51.153 32.141 1.818 1.00 18.10 79 ARG A O 1
ATOM 619 N N . VAL A 1 105 ? 49.776 32.253 0.111 1.00 17.84 80 VAL A N 1
ATOM 620 C CA . VAL A 1 105 ? 48.613 31.876 0.850 1.00 18.15 80 VAL A CA 1
ATOM 621 C C . VAL A 1 105 ? 47.956 30.736 0.114 1.00 19.00 80 VAL A C 1
ATOM 622 O O . VAL A 1 105 ? 47.692 30.850 -1.026 1.00 20.84 80 VAL A O 1
ATOM 626 N N . VAL A 1 106 ? 47.699 29.658 0.815 1.00 18.38 81 VAL A N 1
ATOM 627 C CA . VAL A 1 106 ? 47.081 28.475 0.262 1.00 20.92 81 VAL A CA 1
ATOM 628 C C . VAL A 1 106 ? 45.676 28.293 0.828 1.00 19.61 81 VAL A C 1
ATOM 629 O O . VAL A 1 106 ? 45.481 28.355 1.989 1.00 18.11 81 VAL A O 1
ATOM 633 N N . LEU A 1 107 ? 44.719 28.055 -0.046 1.00 20.30 82 LEU A N 1
ATOM 634 C CA . LEU A 1 107 ? 43.348 27.856 0.326 1.00 21.13 82 LEU A CA 1
ATOM 635 C C . LEU A 1 107 ? 42.965 26.420 0.091 1.00 24.66 82 LEU A C 1
ATOM 636 O O . LEU A 1 107 ? 43.232 25.934 -0.928 1.00 28.05 82 LEU A O 1
ATOM 641 N N . SER A 1 108 ? 42.347 25.788 1.052 1.00 23.42 83 SER A N 1
ATOM 642 C CA . SER A 1 108 ? 41.919 24.408 0.952 1.00 26.18 83 SER A CA 1
ATOM 643 C C . SER A 1 108 ? 40.474 24.242 1.411 1.00 28.96 83 SER A C 1
ATOM 644 O O . SER A 1 108 ? 39.991 24.995 2.167 1.00 24.93 83 SER A O 1
ATOM 647 N N . ASP A 1 109 ? 39.802 23.212 0.928 1.00 31.74 84 ASP A N 1
ATOM 648 C CA . ASP A 1 109 ? 38.413 23.022 1.257 1.00 30.48 84 ASP A CA 1
ATOM 649 C C . ASP A 1 109 ? 38.196 22.767 2.730 1.00 32.84 84 ASP A C 1
ATOM 650 O O . ASP A 1 109 ? 38.917 22.084 3.337 1.00 35.91 84 ASP A O 1
ATOM 655 N N . ALA A 1 110 ? 37.186 23.407 3.287 1.00 32.19 85 ALA A N 1
ATOM 656 C CA . ALA A 1 110 ? 36.757 23.287 4.677 1.00 30.53 85 ALA A CA 1
ATOM 657 C C . ALA A 1 110 ? 35.248 23.468 4.759 1.00 30.36 85 ALA A C 1
ATOM 658 O O . ALA A 1 110 ? 34.633 23.970 3.865 1.00 30.08 85 ALA A O 1
ATOM 660 N N . GLU A 1 111 ? 34.681 23.063 5.877 1.00 35.49 86 GLU A N 1
ATOM 661 C CA . GLU A 1 111 ? 33.238 23.151 6.091 1.00 35.75 86 GLU A CA 1
ATOM 662 C C . GLU A 1 111 ? 32.766 24.577 6.063 1.00 33.28 86 GLU A C 1
ATOM 663 O O . GLU A 1 111 ? 31.780 24.854 5.481 1.00 35.63 86 GLU A O 1
ATOM 669 N N . SER A 1 112 ? 33.485 25.469 6.682 1.00 32.49 87 SER A N 1
ATOM 670 C CA . SER A 1 112 ? 33.100 26.858 6.643 1.00 30.43 87 SER A CA 1
ATOM 671 C C . SER A 1 112 ? 33.214 27.498 5.261 1.00 29.40 87 SER A C 1
ATOM 672 O O . SER A 1 112 ? 32.636 28.529 5.021 1.00 26.17 87 SER A O 1
ATOM 675 N N . GLY A 1 113 ? 34.110 26.973 4.463 1.00 24.29 88 GLY A N 1
ATOM 676 C CA . GLY A 1 113 ? 34.418 27.545 3.192 1.00 23.86 88 GLY A CA 1
ATOM 677 C C . GLY A 1 113 ? 35.811 27.090 2.809 1.00 26.40 88 GLY A C 1
ATOM 678 O O . GLY A 1 113 ? 35.992 26.198 2.046 1.00 24.84 88 GLY A O 1
ATOM 679 N N . ARG A 1 114 ? 36.806 27.827 3.276 1.00 23.16 89 ARG A N 1
ATOM 680 C CA . ARG A 1 114 ? 38.177 27.458 3.024 1.00 22.56 89 ARG A CA 1
ATOM 681 C C . ARG A 1 114 ? 39.081 27.685 4.192 1.00 23.59 89 ARG A C 1
ATOM 682 O O . ARG A 1 114 ? 38.926 28.613 4.898 1.00 23.38 89 ARG A O 1
ATOM 690 N N . ALA A 1 115 ? 39.995 26.774 4.389 1.00 19.73 90 ALA A N 1
ATOM 691 C CA . ALA A 1 115 ? 41.048 27.018 5.335 1.00 18.40 90 ALA A CA 1
ATOM 692 C C . ALA A 1 115 ? 42.155 27.782 4.594 1.00 17.30 90 ALA A C 1
ATOM 693 O O . ALA A 1 115 ? 42.358 27.593 3.447 1.00 20.44 90 ALA A O 1
ATOM 695 N N . TYR A 1 116 ? 42.850 28.658 5.281 1.00 14.68 91 TYR A N 1
ATOM 696 C CA . TYR A 1 116 ? 43.966 29.326 4.688 1.00 15.70 91 TYR A CA 1
ATOM 697 C C . TYR A 1 116 ? 45.220 29.199 5.572 1.00 15.92 91 TYR A C 1
ATOM 698 O O . TYR A 1 116 ? 45.104 29.060 6.724 1.00 15.28 91 TYR A O 1
ATOM 707 N N . GLU A 1 117 ? 46.366 29.178 4.935 1.00 14.02 92 GLU A N 1
ATOM 708 C CA . GLU A 1 117 ? 47.629 29.210 5.605 1.00 15.35 92 GLU A CA 1
ATOM 709 C C . GLU A 1 117 ? 48.518 30.164 4.853 1.00 16.22 92 GLU A C 1
ATOM 710 O O . GLU A 1 117 ? 48.691 30.024 3.683 1.00 16.67 92 GLU A O 1
ATOM 716 N N . VAL A 1 118 ? 49.081 31.151 5.541 1.00 14.82 93 VAL A N 1
ATOM 717 C CA . VAL A 1 118 ? 49.991 32.061 4.914 1.00 14.15 93 VAL A CA 1
ATOM 718 C C . VAL A 1 118 ? 51.412 31.715 5.353 1.00 15.57 93 VAL A C 1
ATOM 719 O O . VAL A 1 118 ? 51.679 31.653 6.492 1.00 15.96 93 VAL A O 1
ATOM 723 N N . SER A 1 119 ? 52.264 31.457 4.383 1.00 16.47 94 SER A N 1
ATOM 724 C CA . SER A 1 119 ? 53.624 31.067 4.629 1.00 17.45 94 SER A CA 1
ATOM 725 C C . SER A 1 119 ? 54.641 31.656 3.689 1.00 16.83 94 SER 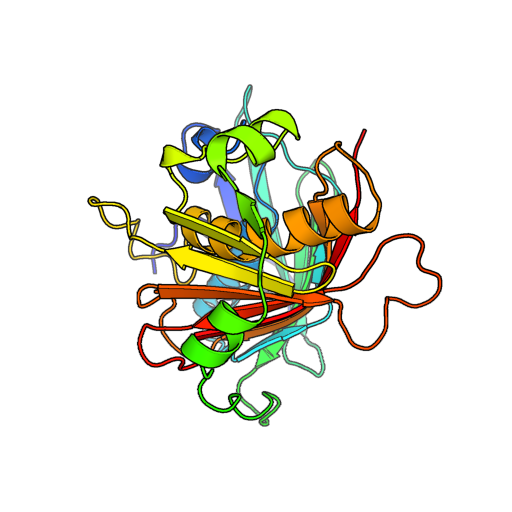A C 1
ATOM 726 O O . SER A 1 119 ? 54.349 32.199 2.711 1.00 15.24 94 SER A O 1
ATOM 729 N N . SER A 1 120 ? 55.864 31.428 4.085 1.00 17.90 95 SER A N 1
ATOM 730 C CA . SER A 1 120 ? 57.027 31.814 3.352 1.00 17.59 95 SER A CA 1
ATOM 731 C C . SER A 1 120 ? 58.143 30.825 3.561 1.00 19.97 95 SER A C 1
ATOM 732 O O . SER A 1 120 ? 58.035 29.904 4.277 1.00 21.57 95 SER A O 1
ATOM 735 N N . SER A 1 121 ? 59.309 31.170 3.060 1.00 20.28 96 SER A N 1
ATOM 736 C CA . SER A 1 121 ? 60.475 30.342 3.316 1.00 22.71 96 SER A CA 1
ATOM 737 C C . SER A 1 121 ? 60.916 30.413 4.768 1.00 27.02 96 SER A C 1
ATOM 738 O O . SER A 1 121 ? 61.781 29.685 5.173 1.00 29.28 96 SER A O 1
ATOM 741 N N . ARG A 1 122 ? 60.324 31.314 5.528 1.00 22.51 97 ARG A N 1
ATOM 742 C CA . ARG A 1 122 ? 60.607 31.508 6.914 1.00 23.55 97 ARG A CA 1
ATOM 743 C C . ARG A 1 122 ? 59.578 30.881 7.843 1.00 21.65 97 ARG A C 1
ATOM 744 O O . ARG A 1 122 ? 59.563 31.166 9.002 1.00 25.36 97 ARG A O 1
ATOM 752 N N . GLY A 1 123 ? 58.701 30.055 7.319 1.00 19.81 98 GLY A N 1
ATOM 753 C CA . GLY A 1 123 ? 57.742 29.414 8.165 1.00 21.36 98 GLY A CA 1
ATOM 754 C C . GLY A 1 123 ? 56.297 29.770 7.938 1.00 17.51 98 GLY A C 1
ATOM 755 O O . GLY A 1 123 ? 55.973 30.314 6.948 1.00 19.72 98 GLY A O 1
ATOM 756 N N . VAL A 1 124 ? 55.472 29.423 8.894 1.00 17.91 99 VAL A N 1
ATOM 757 C CA . VAL A 1 124 ? 54.070 29.708 8.796 1.00 16.96 99 VAL A CA 1
ATOM 758 C C . VAL A 1 124 ? 53.803 30.974 9.606 1.00 17.01 99 VAL A C 1
ATOM 759 O O . VAL A 1 124 ? 54.255 31.128 10.679 1.00 16.97 99 VAL A O 1
ATOM 763 N N . HIS A 1 125 ? 53.103 31.908 8.986 1.00 15.13 100 HIS A N 1
ATOM 764 C CA . HIS A 1 125 ? 52.818 33.190 9.626 1.00 16.67 100 HIS A CA 1
ATOM 765 C C . HIS A 1 125 ? 51.405 33.384 10.143 1.00 14.80 100 HIS A C 1
ATOM 766 O O . HIS A 1 125 ? 51.197 33.977 11.152 1.00 15.36 100 HIS A O 1
ATOM 773 N N . ALA A 1 126 ? 50.450 32.820 9.421 1.00 14.13 101 ALA A N 1
ATOM 774 C CA . ALA A 1 126 ? 49.083 32.926 9.778 1.00 13.80 101 ALA A CA 1
ATOM 775 C C . ALA A 1 126 ? 48.254 31.799 9.193 1.00 14.02 101 ALA A C 1
ATOM 776 O O . ALA A 1 126 ? 48.578 31.288 8.199 1.00 16.23 101 ALA A O 1
ATOM 778 N N . ARG A 1 127 ? 47.164 31.496 9.850 1.00 14.63 102 ARG A N 1
ATOM 779 C CA . ARG A 1 127 ? 46.192 30.555 9.379 1.00 15.35 102 ARG A CA 1
ATOM 780 C C . ARG A 1 127 ? 44.824 30.884 9.931 1.00 16.44 102 ARG A C 1
ATOM 781 O O . ARG A 1 127 ? 44.667 31.615 10.835 1.00 16.75 102 ARG A O 1
ATOM 789 N N . GLY A 1 128 ? 43.832 30.321 9.311 1.00 14.32 103 GLY A N 1
ATOM 790 C CA . GLY A 1 128 ? 42.489 30.519 9.735 1.00 15.01 103 GLY A CA 1
ATOM 791 C C . GLY A 1 128 ? 41.477 29.927 8.785 1.00 17.47 103 GLY A C 1
ATOM 792 O O . GLY A 1 128 ? 41.835 29.219 7.913 1.00 15.91 103 GLY A O 1
ATOM 793 N N . LEU A 1 129 ? 40.228 30.320 8.982 1.00 14.80 104 LEU A N 1
ATOM 794 C CA . LEU A 1 129 ? 39.138 29.824 8.172 1.00 16.05 104 LEU A CA 1
ATOM 795 C C . LEU A 1 129 ? 38.3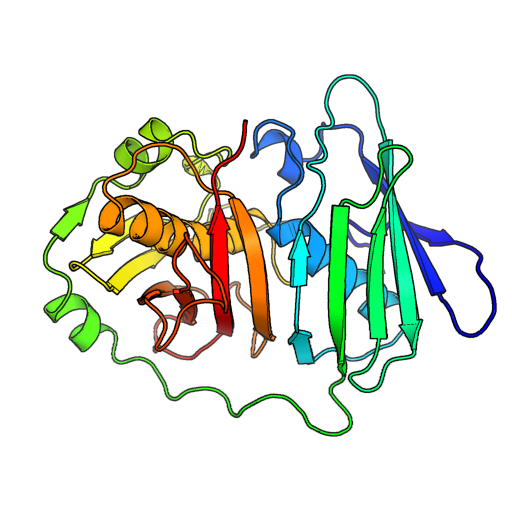82 30.954 7.496 1.00 15.82 104 LEU A C 1
ATOM 796 O O . LEU A 1 129 ? 37.980 31.831 8.135 1.00 16.40 104 LEU A O 1
ATOM 801 N N . LEU A 1 130 ? 38.211 30.868 6.202 1.00 16.62 105 LEU A N 1
ATOM 802 C CA . LEU A 1 130 ? 37.415 31.818 5.475 1.00 15.72 105 LEU A CA 1
ATOM 803 C C . LEU A 1 130 ? 36.000 31.267 5.390 1.00 18.87 105 LEU A C 1
ATOM 804 O O . LEU A 1 130 ? 35.814 30.195 4.910 1.00 20.11 105 LEU A O 1
ATOM 809 N N . VAL A 1 131 ? 35.036 32.036 5.874 1.00 17.68 106 VAL A N 1
ATOM 810 C CA . VAL A 1 131 ? 33.656 31.642 5.919 1.00 17.74 106 VAL A CA 1
ATOM 811 C C . VAL A 1 131 ? 32.907 32.245 4.742 1.00 19.00 106 VAL A C 1
ATOM 812 O O . VAL A 1 131 ? 32.897 33.422 4.561 1.00 17.05 106 VAL A O 1
ATOM 816 N N . PHE A 1 132 ? 32.306 31.359 3.984 1.00 19.46 107 PHE A N 1
ATOM 817 C CA . PHE A 1 132 ? 31.589 31.708 2.807 1.00 21.22 107 PHE A CA 1
ATOM 818 C C . PHE A 1 132 ? 30.248 32.283 3.154 1.00 20.77 107 PHE A C 1
ATOM 819 O O . PHE A 1 132 ? 29.719 32.090 4.178 1.00 21.38 107 PHE A O 1
ATOM 827 N N . ASP A 1 133 ? 29.707 33.009 2.205 1.00 21.28 108 ASP A N 1
ATOM 828 C CA . ASP A 1 133 ? 28.387 33.553 2.319 1.00 21.06 108 ASP A CA 1
ATOM 829 C C . ASP A 1 133 ? 27.330 32.432 2.266 1.00 25.23 108 ASP A C 1
ATOM 830 O O . ASP A 1 133 ? 26.262 32.638 2.714 1.00 23.81 108 ASP A O 1
ATOM 835 N N . GLU A 1 134 ? 27.652 31.309 1.647 1.00 24.09 109 GLU A N 1
ATOM 836 C CA . GLU A 1 134 ? 26.735 30.152 1.497 1.00 25.93 109 GLU A CA 1
ATOM 837 C C . GLU A 1 134 ? 27.317 28.858 2.061 1.00 25.04 109 GLU A C 1
ATOM 838 O O . GLU A 1 134 ? 28.435 28.540 1.788 1.00 42.58 109 GLU A O 1
ATOM 844 N N . PRO A 1 135 ? 26.574 28.129 2.863 1.00 23.04 110 PRO A N 1
ATOM 845 C CA . PRO A 1 135 ? 25.304 28.522 3.448 1.00 24.29 110 PRO A CA 1
ATOM 846 C C . PRO A 1 135 ? 25.484 29.615 4.490 1.00 22.96 110 PRO A C 1
ATOM 847 O O . PRO A 1 135 ? 26.570 29.797 4.962 1.00 24.66 110 PRO A O 1
ATOM 851 N N . PRO A 1 136 ? 24.425 30.308 4.836 1.00 24.00 111 PRO A N 1
ATOM 852 C CA . PRO A 1 136 ? 24.593 31.423 5.750 1.00 23.62 111 PRO A CA 1
ATOM 853 C C . PRO A 1 136 ? 25.202 31.012 7.054 1.00 23.81 111 PRO A C 1
ATOM 854 O O . PRO A 1 136 ? 24.804 30.065 7.615 1.00 25.36 111 PRO A O 1
ATOM 858 N N . ALA A 1 137 ? 26.250 31.715 7.434 1.00 23.20 112 ALA A N 1
ATOM 859 C CA . ALA A 1 137 ? 26.931 31.483 8.683 1.00 23.85 112 ALA A CA 1
ATOM 860 C C . ALA A 1 137 ? 27.269 32.757 9.481 1.00 24.83 112 ALA A C 1
ATOM 861 O O . ALA A 1 137 ? 27.683 32.693 10.590 1.00 30.25 112 ALA A O 1
ATOM 863 N N . GLN A 1 138 ? 27.032 33.905 8.901 1.00 22.90 113 GLN A N 1
ATOM 864 C CA . GLN A 1 138 ? 27.325 35.141 9.566 1.00 23.33 113 GLN A CA 1
ATOM 865 C C . GLN A 1 138 ? 26.256 35.448 10.579 1.00 25.61 113 GLN A C 1
ATOM 866 O O . GLN A 1 138 ? 25.110 35.468 10.271 1.00 24.31 113 GLN A O 1
ATOM 872 N N . PRO A 1 139 ? 26.659 35.802 11.789 1.00 22.53 114 PRO A N 1
ATOM 873 C CA . PRO A 1 139 ? 25.694 36.221 12.791 1.00 21.73 114 PRO A CA 1
ATOM 874 C C . PRO A 1 139 ? 25.052 37.509 12.318 1.00 22.69 114 PRO A C 1
ATOM 875 O O . PRO A 1 139 ? 25.643 38.289 11.632 1.00 22.69 114 PRO A O 1
ATOM 879 N N . ALA A 1 140 ? 23.855 37.770 12.794 1.00 22.43 115 ALA A N 1
ATOM 880 C CA . ALA A 1 140 ? 23.166 38.957 12.405 1.00 22.83 115 ALA A CA 1
ATOM 881 C C . ALA A 1 140 ? 23.984 40.134 12.869 1.00 18.90 115 ALA A C 1
ATOM 882 O O . ALA A 1 140 ? 24.574 40.111 13.886 1.00 22.08 115 ALA A O 1
ATOM 884 N N . ARG A 1 141 ? 23.939 41.161 12.063 1.00 22.05 116 ARG A N 1
ATOM 885 C CA . ARG A 1 141 ? 24.640 42.376 12.329 1.00 18.89 116 ARG A CA 1
ATOM 886 C C . ARG A 1 141 ? 24.112 42.828 13.662 1.00 20.15 116 ARG A C 1
ATOM 887 O O . ARG A 1 141 ? 22.974 42.889 13.883 1.00 21.22 116 ARG A O 1
ATOM 895 N N . PRO A 1 142 ? 24.992 43.296 14.501 1.00 18.50 117 PRO A N 1
ATOM 896 C CA . PRO A 1 142 ? 24.609 43.804 15.795 1.00 19.88 117 PRO A CA 1
ATOM 897 C C . PRO A 1 142 ? 23.769 45.022 15.594 1.00 20.23 117 PRO A C 1
ATOM 898 O O . PRO A 1 142 ? 23.833 45.728 14.634 1.00 18.92 117 PRO A O 1
ATOM 902 N N . PRO A 1 143 ? 23.024 45.331 16.624 1.00 18.31 118 PRO A N 1
ATOM 903 C CA . PRO A 1 143 ? 22.222 46.536 16.619 1.00 19.94 118 PRO A CA 1
ATOM 904 C C . PRO A 1 143 ? 23.144 47.765 16.625 1.00 15.21 118 PRO A C 1
ATOM 905 O O . PRO A 1 143 ? 24.249 47.690 16.980 1.00 15.44 118 PRO A O 1
ATOM 909 N N . ALA A 1 144 ? 22.604 48.892 16.235 1.00 15.49 119 ALA A N 1
ATOM 910 C CA . ALA A 1 144 ? 23.417 50.094 16.218 1.00 14.34 119 ALA A CA 1
ATOM 911 C C . ALA A 1 144 ? 23.896 50.433 17.620 1.00 14.14 119 ALA A C 1
ATOM 912 O O . ALA A 1 144 ? 23.180 50.311 18.516 1.00 15.79 119 ALA A O 1
ATOM 914 N N . LEU A 1 145 ? 25.141 50.877 17.718 1.00 10.67 120 LEU A N 1
ATOM 915 C CA . LEU A 1 145 ? 25.734 51.227 18.977 1.00 11.11 120 LEU A CA 1
ATOM 916 C C . LEU A 1 145 ? 25.293 52.592 19.476 1.00 11.37 120 LEU A C 1
ATOM 917 O O . LEU A 1 145 ? 25.336 53.521 18.759 1.00 11.72 120 LEU A O 1
ATOM 922 N N . ASP A 1 146 ? 24.911 52.642 20.749 1.00 11.90 121 ASP A N 1
ATOM 923 C CA . ASP A 1 146 ? 24.525 53.865 21.409 1.00 10.73 121 ASP A CA 1
ATOM 924 C C . ASP A 1 146 ? 25.820 54.501 21.853 1.00 12.02 121 ASP A C 1
ATOM 925 O O . ASP A 1 146 ? 26.303 54.338 22.917 1.00 11.67 121 ASP A O 1
ATOM 930 N N . ILE A 1 147 ? 26.373 55.281 20.944 1.00 10.01 122 ILE A N 1
ATOM 931 C CA . ILE A 1 147 ? 27.651 55.902 21.183 1.00 10.14 122 ILE A CA 1
ATOM 932 C C . ILE A 1 147 ? 27.649 56.861 22.360 1.00 9.50 122 ILE A C 1
ATOM 933 O O . ILE A 1 147 ? 28.571 56.890 23.068 1.00 10.01 122 ILE A O 1
ATOM 938 N N . GLU A 1 148 ? 26.592 57.631 22.510 1.00 10.30 123 GLU A N 1
ATOM 939 C CA . GLU A 1 148 ? 26.558 58.523 23.647 1.00 9.70 123 GLU A CA 1
ATOM 940 C C . GLU A 1 148 ? 26.576 57.767 24.988 1.00 10.33 123 GLU A C 1
ATOM 941 O O . GLU A 1 148 ? 27.210 58.175 25.918 1.00 10.11 123 GLU A O 1
ATOM 947 N N . ALA A 1 149 ? 25.865 56.651 25.032 1.00 9.53 124 ALA A N 1
ATOM 948 C CA . ALA A 1 149 ? 25.863 55.876 26.246 1.00 10.08 124 ALA A CA 1
ATOM 949 C C . ALA A 1 149 ? 27.249 55.382 26.564 1.00 10.32 124 ALA A C 1
ATOM 950 O O . ALA A 1 149 ? 27.665 55.435 27.668 1.00 10.61 124 ALA A O 1
ATOM 952 N N . VAL A 1 150 ? 27.952 54.926 25.550 1.00 9.92 125 VAL A N 1
ATOM 953 C CA . VAL A 1 150 ? 29.300 54.467 25.764 1.00 8.66 125 VAL A CA 1
ATOM 954 C C . VAL A 1 150 ? 30.197 55.604 26.242 1.00 10.58 125 VAL A C 1
ATOM 955 O O . VAL A 1 150 ? 30.935 55.414 27.132 1.00 10.08 125 VAL A O 1
ATOM 959 N N . ARG A 1 151 ? 30.058 56.795 25.670 1.00 10.24 126 ARG A N 1
ATOM 960 C CA . ARG A 1 151 ? 30.896 57.903 26.107 1.00 9.61 126 ARG A CA 1
ATOM 961 C C . ARG A 1 151 ? 30.688 58.184 27.605 1.00 10.89 126 ARG A C 1
ATOM 962 O O . ARG A 1 151 ? 31.619 58.373 28.311 1.00 11.97 126 ARG A O 1
ATOM 970 N N . THR A 1 152 ? 29.465 58.144 28.072 1.00 10.04 127 THR A N 1
ATOM 971 C CA . THR A 1 152 ? 29.168 58.428 29.464 1.00 9.13 127 THR A CA 1
ATOM 972 C C . THR A 1 152 ? 29.745 57.452 30.481 1.00 9.52 127 THR A C 1
ATOM 973 O O . THR A 1 152 ? 29.903 57.831 31.594 1.00 10.79 127 THR A O 1
ATOM 977 N N . ARG A 1 153 ? 30.065 56.250 30.042 1.00 9.43 128 ARG A N 1
ATOM 978 C CA . ARG A 1 153 ? 30.596 55.203 30.912 1.00 10.36 128 ARG A CA 1
ATOM 979 C C . ARG A 1 153 ? 32.085 54.904 30.731 1.00 9.64 128 ARG A C 1
ATOM 980 O O . ARG A 1 153 ? 32.568 53.941 31.154 1.00 10.40 128 ARG A O 1
ATOM 988 N N . CYS A 1 154 ? 32.778 55.784 30.039 1.00 9.77 129 CYS A N 1
ATOM 989 C CA . CYS A 1 154 ? 34.242 55.685 29.840 1.00 8.46 129 CYS A CA 1
ATOM 990 C C . CYS A 1 154 ? 34.889 56.986 30.344 1.00 10.27 129 CYS A C 1
ATOM 991 O O . CYS A 1 154 ? 35.008 57.889 29.649 1.00 10.49 129 CYS A O 1
ATOM 994 N N . ALA A 1 155 ? 35.248 56.995 31.608 1.00 9.20 130 ALA A N 1
ATOM 995 C CA . ALA A 1 155 ? 35.705 58.161 32.292 1.00 9.09 130 ALA A CA 1
ATOM 996 C C . ALA A 1 155 ? 37.087 58.665 32.082 1.00 10.62 130 ALA A C 1
ATOM 997 O O . ALA A 1 155 ? 37.326 59.785 32.319 1.00 15.15 130 ALA A O 1
ATOM 999 N N . ILE A 1 156 ? 37.979 57.833 31.611 1.00 10.13 131 ILE A N 1
ATOM 1000 C CA . ILE A 1 156 ? 39.353 58.233 31.519 1.00 10.33 131 ILE A CA 1
ATOM 1001 C C . ILE A 1 156 ? 39.734 58.599 30.088 1.00 11.46 131 ILE A C 1
ATOM 1002 O O . ILE A 1 156 ? 39.597 57.825 29.207 1.00 11.58 131 ILE A O 1
ATOM 1007 N N . GLU A 1 157 ? 40.235 59.820 29.930 1.00 14.57 132 GLU A N 1
ATOM 1008 C CA . GLU A 1 157 ? 40.645 60.326 28.646 1.00 15.00 132 GLU A CA 1
ATOM 1009 C C . GLU A 1 157 ? 42.156 60.262 28.534 1.00 19.74 132 GLU A C 1
ATOM 1010 O O . GLU A 1 157 ? 42.844 60.676 29.413 1.00 21.03 132 GLU A O 1
ATOM 1016 N N . VAL A 1 158 ? 42.650 59.757 27.430 1.00 16.45 133 VAL A N 1
ATOM 1017 C CA . VAL A 1 158 ? 44.078 59.684 27.234 1.00 18.51 133 VAL A CA 1
ATOM 1018 C C . VAL A 1 158 ? 44.626 60.219 25.937 1.00 24.09 133 VAL A C 1
ATOM 1019 O O . VAL A 1 158 ? 43.960 60.355 25.001 1.00 20.80 133 VAL A O 1
ATOM 1023 N N . ASP A 1 159 ? 45.900 60.547 25.981 1.00 22.27 134 ASP A N 1
ATOM 1024 C CA . ASP A 1 159 ? 46.641 61.021 24.835 1.00 24.29 134 ASP A CA 1
ATOM 1025 C C . ASP A 1 159 ? 47.074 59.722 24.191 1.00 22.23 134 ASP A C 1
ATOM 1026 O O . ASP A 1 159 ? 48.000 59.125 24.563 1.00 23.69 134 ASP A O 1
ATOM 1031 N N . ALA A 1 160 ? 46.315 59.292 23.209 1.00 21.16 135 ALA A N 1
ATOM 1032 C CA . ALA A 1 160 ? 46.565 58.030 22.555 1.00 23.66 135 ALA A CA 1
ATOM 1033 C C . ALA A 1 160 ? 47.915 57.932 21.899 1.00 26.48 135 ALA A C 1
ATOM 1034 O O . ALA A 1 160 ? 48.535 56.881 21.916 1.00 26.45 135 ALA A O 1
ATOM 1036 N N . ARG A 1 161 ? 48.355 59.008 21.302 1.00 23.73 136 ARG A N 1
ATOM 1037 C CA . ARG A 1 161 ? 49.649 58.947 20.683 1.00 24.34 136 ARG A CA 1
ATOM 1038 C C . ARG A 1 161 ? 50.751 58.695 21.687 1.00 27.26 136 ARG A C 1
ATOM 1039 O O . ARG A 1 161 ? 51.468 57.741 21.589 1.00 26.52 136 ARG A O 1
ATOM 1047 N N . THR A 1 162 ? 50.799 59.516 22.718 1.00 25.19 137 THR A N 1
ATOM 1048 C CA . THR A 1 162 ? 51.834 59.348 23.682 1.00 27.26 137 THR A CA 1
ATOM 1049 C C . THR A 1 162 ? 51.807 58.007 24.378 1.00 26.84 137 THR A C 1
ATOM 1050 O O . THR A 1 162 ? 52.811 57.362 24.468 1.00 27.98 137 THR A O 1
ATOM 1054 N N . ARG A 1 163 ? 50.644 57.572 24.816 1.00 25.29 138 ARG A N 1
ATOM 1055 C CA . ARG A 1 163 ? 50.549 56.324 25.512 1.00 28.87 138 ARG A CA 1
ATOM 1056 C C . ARG A 1 163 ? 50.896 55.096 24.713 1.00 29.76 138 ARG A C 1
ATOM 1057 O O . ARG A 1 163 ? 51.560 54.230 25.208 1.00 30.82 138 ARG A O 1
ATOM 1065 N N . ASN A 1 164 ? 50.379 55.000 23.520 1.00 22.41 139 ASN A N 1
ATOM 1066 C CA . ASN A 1 164 ? 50.633 53.829 22.718 1.00 26.93 139 ASN A CA 1
ATOM 1067 C C . ASN A 1 164 ? 52.039 53.732 22.205 1.00 29.65 139 ASN A C 1
ATOM 1068 O O . ASN A 1 164 ? 52.593 52.686 22.190 1.00 30.65 139 ASN A O 1
ATOM 1073 N N . GLU A 1 165 ? 52.618 54.865 21.821 1.00 29.20 140 GLU A N 1
ATOM 1074 C CA . GLU A 1 165 ? 53.997 54.925 21.343 1.00 29.45 140 GLU A CA 1
ATOM 1075 C C . GLU A 1 165 ? 54.946 54.523 22.440 1.00 31.29 140 GLU A C 1
ATOM 1076 O O . GLU A 1 165 ? 55.889 53.852 22.221 1.00 33.67 140 GLU A O 1
ATOM 1082 N N . ALA A 1 166 ? 54.628 54.904 23.655 1.00 30.93 141 ALA A N 1
A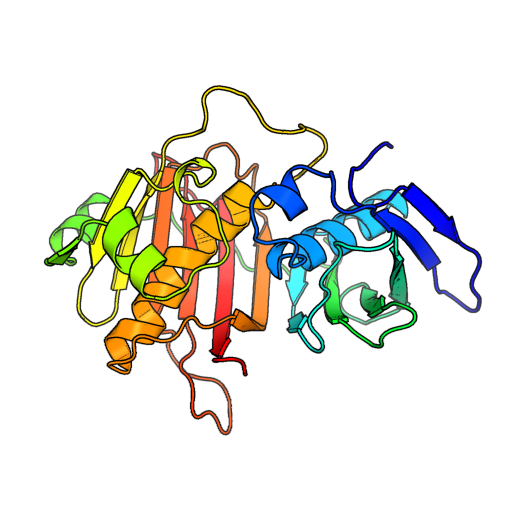TOM 1083 C CA . ALA A 1 166 ? 55.438 54.554 24.806 1.00 34.55 141 ALA A CA 1
ATOM 1084 C C . ALA A 1 166 ? 55.445 53.065 25.063 1.00 32.91 141 ALA A C 1
ATOM 1085 O O . ALA A 1 166 ? 56.360 52.546 25.678 1.00 34.21 141 ALA A O 1
ATOM 1087 N N . MET A 1 167 ? 54.398 52.428 24.605 1.00 31.87 142 MET A N 1
ATOM 1088 C CA . MET A 1 167 ? 54.229 51.016 24.772 1.00 32.40 142 MET A CA 1
ATOM 1089 C C . MET A 1 167 ? 54.789 50.210 23.632 1.00 29.77 142 MET A C 1
ATOM 1090 O O . MET A 1 167 ? 54.625 49.037 23.621 1.00 33.51 142 MET A O 1
ATOM 1095 N N . GLY A 1 168 ? 55.463 50.844 22.702 1.00 29.21 143 GLY A N 1
ATOM 1096 C CA . GLY A 1 168 ? 56.070 50.101 21.637 1.00 29.29 143 GLY A CA 1
ATOM 1097 C C . GLY A 1 168 ? 55.272 49.702 20.419 1.00 27.19 143 GLY A C 1
ATOM 1098 O O . GLY A 1 168 ? 55.690 48.872 19.702 1.00 27.42 143 GLY A O 1
ATOM 1099 N N . MET A 1 169 ? 54.165 50.371 20.182 1.00 26.68 144 MET A N 1
ATOM 1100 C CA . MET A 1 169 ? 53.341 50.058 19.028 1.00 23.38 144 MET A CA 1
ATOM 1101 C C . MET A 1 169 ? 54.142 50.239 17.763 1.00 23.60 144 MET A C 1
ATOM 1102 O O . MET A 1 169 ? 54.747 51.262 17.569 1.00 27.08 144 MET A O 1
ATOM 1107 N N . PRO A 1 170 ? 54.144 49.245 16.896 1.00 21.91 145 PRO A N 1
ATOM 1108 C CA . PRO A 1 170 ? 54.858 49.349 15.624 1.00 21.24 145 PRO A CA 1
ATOM 1109 C C . PRO A 1 170 ? 54.267 50.375 14.662 1.00 19.83 145 PRO A C 1
ATOM 1110 O O . PRO A 1 170 ? 54.947 50.947 13.905 1.00 21.75 145 PRO A O 1
ATOM 1114 N N . ALA A 1 171 ? 52.961 50.546 14.719 1.00 22.28 146 ALA A N 1
ATOM 1115 C CA . ALA A 1 171 ? 52.287 51.465 13.818 1.00 21.48 146 ALA A CA 1
ATOM 1116 C C . ALA A 1 171 ? 52.652 52.948 13.992 1.00 22.18 146 ALA A C 1
ATOM 1117 O O . ALA A 1 171 ? 52.785 53.416 15.062 1.00 23.49 146 ALA A O 1
ATOM 1119 N N . SER A 1 172 ? 52.693 53.654 12.888 1.00 25.22 147 SER A N 1
ATOM 1120 C CA . SER A 1 172 ? 52.933 55.063 12.930 1.00 24.16 147 SER A CA 1
ATOM 1121 C C . SER A 1 172 ? 51.595 55.696 13.323 1.00 23.06 147 SER A C 1
ATOM 1122 O O . SER A 1 172 ? 50.666 55.632 12.602 1.00 23.23 147 SER A O 1
ATOM 1125 N N . TYR A 1 173 ? 51.571 56.422 14.419 1.00 23.27 148 TYR A N 1
ATOM 1126 C CA . TYR A 1 173 ? 50.331 57.004 14.908 1.00 22.78 148 TYR A CA 1
ATOM 1127 C C . TYR A 1 173 ? 49.673 57.944 13.905 1.00 23.39 148 TYR A C 1
ATOM 1128 O O . TYR A 1 173 ? 48.504 57.945 13.717 1.00 20.99 148 TYR A O 1
ATOM 1137 N N . ASP A 1 174 ? 50.490 58.701 13.202 1.00 24.26 149 ASP A N 1
ATOM 1138 C CA . ASP A 1 174 ? 50.003 59.637 12.218 1.00 23.21 149 ASP A CA 1
ATOM 1139 C C . ASP A 1 174 ? 49.289 58.961 11.062 1.00 24.04 149 ASP A C 1
ATOM 1140 O O . ASP A 1 174 ? 48.525 59.582 10.363 1.00 25.56 149 ASP A O 1
ATOM 1145 N N . LYS A 1 175 ? 49.628 57.704 10.816 1.00 19.61 150 LYS A N 1
ATOM 1146 C CA . LYS A 1 175 ? 49.026 56.948 9.740 1.00 19.41 150 LYS A CA 1
ATOM 1147 C C . LYS A 1 175 ? 47.747 56.227 10.144 1.00 17.55 150 LYS A C 1
ATOM 1148 O O . LYS A 1 175 ? 47.028 55.802 9.318 1.00 20.30 150 LYS A O 1
ATOM 1154 N N . LEU A 1 176 ? 47.544 56.134 11.434 1.00 17.64 151 LEU A N 1
ATOM 1155 C CA . LEU A 1 176 ? 46.331 55.596 11.983 1.00 15.37 151 LEU A CA 1
ATOM 1156 C C . LEU A 1 176 ? 45.194 56.624 11.909 1.00 16.85 151 LEU A C 1
ATOM 1157 O O . LEU A 1 176 ? 45.422 57.763 11.655 1.00 16.25 151 LEU A O 1
ATOM 1162 N N . TRP A 1 177 ? 43.984 56.154 12.128 1.00 11.84 152 TRP A N 1
ATOM 1163 C CA . TRP A 1 177 ? 42.814 56.979 12.112 1.00 12.71 152 TRP A CA 1
ATOM 1164 C C . TRP A 1 177 ? 42.383 57.487 13.496 1.00 12.05 152 TRP A C 1
ATOM 1165 O O . TRP A 1 177 ? 41.495 58.245 13.607 1.00 11.53 152 TRP A O 1
ATOM 1176 N N . ILE A 1 178 ? 43.053 57.025 14.527 1.00 11.34 153 ILE A N 1
ATOM 1177 C CA . ILE A 1 178 ? 42.658 57.437 15.853 1.00 11.62 153 ILE A CA 1
ATOM 1178 C C . ILE A 1 178 ? 42.820 58.921 16.141 1.00 11.57 153 ILE A C 1
ATOM 1179 O O . ILE A 1 178 ? 43.837 59.455 15.894 1.00 13.53 153 ILE A O 1
ATOM 1184 N N . ALA A 1 179 ? 41.755 59.552 16.617 1.00 11.11 154 ALA A N 1
ATOM 1185 C CA . ALA A 1 179 ? 41.772 60.963 16.947 1.00 12.72 154 ALA A CA 1
ATOM 1186 C C . ALA A 1 179 ? 41.603 61.254 18.416 1.00 14.23 154 ALA A C 1
ATOM 1187 O O . ALA A 1 179 ? 41.991 62.252 18.887 1.00 18.89 154 ALA A O 1
ATOM 1189 N N . SER A 1 180 ? 40.951 60.367 19.106 1.00 13.25 155 SER A N 1
ATOM 1190 C CA . SER A 1 180 ? 40.743 60.456 20.539 1.00 11.99 155 SER A CA 1
ATOM 1191 C C . SER A 1 180 ? 40.514 59.069 21.127 1.00 11.24 155 SER A C 1
ATOM 1192 O O . SER A 1 180 ? 40.168 58.194 20.440 1.00 11.98 155 SER A O 1
ATOM 1195 N N . LEU A 1 181 ? 40.751 58.922 22.421 1.00 10.93 156 LEU A N 1
ATOM 1196 C CA . LEU A 1 181 ? 40.537 57.682 23.102 1.00 10.60 156 LEU A CA 1
ATOM 1197 C C . LEU A 1 181 ? 40.064 57.856 24.562 1.00 10.16 156 LEU A C 1
ATOM 1198 O O . LEU A 1 181 ? 40.697 58.505 25.280 1.00 12.01 156 LEU A O 1
ATOM 1203 N N . VAL A 1 182 ? 38.954 57.242 24.951 1.00 10.14 157 VAL A N 1
ATOM 1204 C CA . VAL A 1 182 ? 38.477 57.241 26.311 1.00 10.77 157 VAL A CA 1
ATOM 1205 C C . VAL A 1 182 ? 38.214 55.792 26.735 1.00 9.86 157 VAL A C 1
ATOM 1206 O O . VAL A 1 182 ? 37.990 54.947 25.957 1.00 10.66 157 VAL A O 1
ATOM 1210 N N . HIS A 1 183 ? 38.298 55.591 28.031 1.00 9.16 158 HIS A N 1
ATOM 1211 C CA . HIS A 1 183 ? 38.116 54.276 28.549 1.00 9.98 158 HIS A CA 1
ATOM 1212 C C . HIS A 1 183 ? 37.707 54.178 30.018 1.00 9.78 158 HIS A C 1
ATOM 1213 O O . HIS A 1 183 ? 37.864 55.067 30.739 1.00 10.43 158 HIS A O 1
ATOM 1220 N N . SER A 1 184 ? 37.128 53.051 30.334 1.00 8.89 159 SER A N 1
ATOM 1221 C CA . SER A 1 184 ? 36.882 52.632 31.711 1.00 9.61 159 SER A CA 1
ATOM 1222 C C . SER A 1 184 ? 37.892 51.521 32.067 1.00 11.53 159 SER A C 1
ATOM 1223 O O . SER A 1 184 ? 38.858 51.334 31.404 1.00 13.41 159 SER A O 1
ATOM 1226 N N . ASP A 1 185 ? 37.623 50.794 33.120 1.00 10.85 160 ASP A N 1
ATOM 1227 C CA . ASP A 1 185 ? 38.532 49.712 33.445 1.00 9.55 160 ASP A CA 1
ATOM 1228 C C . ASP A 1 185 ? 38.383 48.509 32.541 1.00 12.99 160 ASP A C 1
ATOM 1229 O O . ASP A 1 185 ? 39.194 47.664 32.602 1.00 15.29 160 ASP A O 1
ATOM 1234 N N . HIS A 1 186 ? 37.330 48.439 31.741 1.00 10.51 161 HIS A N 1
ATOM 1235 C CA . HIS A 1 186 ? 37.086 47.301 30.883 1.00 10.33 161 HIS A CA 1
ATOM 1236 C C . HIS A 1 186 ? 36.504 47.579 29.476 1.00 11.53 161 HIS A C 1
ATOM 1237 O O . HIS A 1 186 ? 36.246 46.704 28.761 1.00 11.31 161 HIS A O 1
ATOM 1244 N N . GLU A 1 187 ? 36.380 48.840 29.141 1.00 10.11 162 GLU A N 1
ATOM 1245 C CA . GLU A 1 187 ? 35.801 49.266 27.894 1.00 11.33 162 GLU A CA 1
ATOM 1246 C C . GLU A 1 187 ? 36.546 50.512 27.373 1.00 11.23 162 GLU A C 1
ATOM 1247 O O . GLU A 1 187 ? 37.043 51.289 28.086 1.00 10.66 162 GLU A O 1
ATOM 1253 N N . ALA A 1 188 ? 36.595 50.606 26.056 1.00 11.03 163 ALA A N 1
ATOM 1254 C CA . ALA A 1 188 ? 37.225 51.733 25.411 1.00 10.11 163 ALA A CA 1
ATOM 1255 C C . ALA A 1 188 ? 36.483 52.197 24.146 1.00 10.12 163 ALA A C 1
ATOM 1256 O O . ALA A 1 188 ? 35.929 51.438 23.459 1.00 10.46 163 ALA A O 1
ATOM 1258 N N . LEU A 1 189 ? 36.534 53.490 23.937 1.00 8.38 164 LEU A N 1
ATOM 1259 C CA . LEU A 1 189 ? 35.966 54.117 22.778 1.00 9.16 164 LEU A CA 1
ATOM 1260 C C . LEU A 1 189 ? 36.953 55.118 22.145 1.00 9.26 164 LEU A C 1
ATOM 1261 O O . LEU A 1 189 ? 37.390 56.048 22.735 1.00 9.80 164 LEU A O 1
ATOM 1266 N N . ALA A 1 190 ? 37.244 54.840 20.891 1.00 8.39 165 ALA A N 1
ATOM 1267 C CA . ALA A 1 190 ? 38.126 55.695 20.102 1.00 8.59 165 ALA A CA 1
ATOM 1268 C C . ALA A 1 190 ? 37.354 56.356 18.981 1.00 9.23 165 ALA A C 1
ATOM 1269 O O . ALA A 1 190 ? 36.608 55.726 18.357 1.00 10.31 165 ALA A O 1
ATOM 1271 N N . SER A 1 191 ? 37.549 57.651 18.819 1.00 10.01 166 SER A N 1
ATOM 1272 C CA . SER A 1 191 ? 36.968 58.323 17.680 1.00 9.85 166 SER A CA 1
ATOM 1273 C C . SER A 1 191 ? 37.999 58.307 16.539 1.00 12.04 166 SER A C 1
ATOM 1274 O O . SER A 1 191 ? 39.156 58.303 16.775 1.00 11.83 166 SER A O 1
ATOM 1277 N N . LEU A 1 192 ? 37.500 58.259 15.312 1.00 10.16 167 LEU A N 1
ATOM 1278 C CA . LEU A 1 192 ? 38.346 58.166 14.139 1.00 11.80 167 LEU A CA 1
ATOM 1279 C C . LEU A 1 192 ? 38.184 59.304 13.174 1.00 11.83 167 LEU A C 1
ATOM 1280 O O . LEU A 1 192 ? 37.153 59.831 13.049 1.00 14.95 167 LEU A O 1
ATOM 1285 N N . GLN A 1 193 ? 39.278 59.654 12.544 1.00 11.10 168 GLN A N 1
ATOM 1286 C CA . GLN A 1 193 ? 39.278 60.643 11.465 1.00 15.23 168 GLN A CA 1
ATOM 1287 C C . GLN A 1 193 ? 40.121 60.051 10.323 1.00 14.82 168 GLN A C 1
ATOM 1288 O O . GLN A 1 193 ? 41.215 59.642 10.527 1.00 14.91 168 GLN A O 1
ATOM 1294 N N . ALA A 1 194 ? 39.560 60.052 9.139 1.00 14.45 169 ALA A N 1
ATOM 1295 C CA . ALA A 1 194 ? 40.296 59.518 8.044 1.00 17.13 169 ALA A CA 1
ATOM 1296 C C . ALA A 1 194 ? 41.458 60.392 7.659 1.00 20.28 169 ALA A C 1
ATOM 1297 O O . ALA A 1 194 ? 41.392 61.560 7.721 1.00 19.07 169 ALA A O 1
ATOM 1299 N N . PRO A 1 195 ? 42.494 59.757 7.163 1.00 21.33 170 PRO A N 1
ATOM 1300 C CA . PRO A 1 195 ? 43.613 60.497 6.596 1.00 28.68 170 PRO A CA 1
ATOM 1301 C C . PRO A 1 195 ? 43.115 61.262 5.368 1.00 28.51 170 PRO A C 1
ATOM 1302 O O . PRO A 1 195 ? 42.161 60.895 4.751 1.00 29.57 170 PRO A O 1
ATOM 1306 N N . SER A 1 196 ? 43.723 62.389 5.049 1.00 34.57 171 SER A N 1
ATOM 1307 C CA . SER A 1 196 ? 43.256 63.186 3.908 1.00 37.60 171 SER A CA 1
ATOM 1308 C C . SER A 1 196 ? 43.400 62.468 2.595 1.00 37.25 171 SER A C 1
ATOM 1309 O O . SER A 1 196 ? 42.564 62.564 1.757 1.00 41.27 171 SER A O 1
ATOM 1312 N N . ALA A 1 197 ? 44.490 61.747 2.468 1.00 41.24 172 ALA A N 1
ATOM 1313 C CA . ALA A 1 197 ? 44.782 60.967 1.284 1.00 41.90 172 ALA A CA 1
ATOM 1314 C C . ALA A 1 197 ? 44.177 59.597 1.423 1.00 41.38 172 ALA A C 1
ATOM 1315 O O . ALA A 1 197 ? 44.535 58.840 2.290 1.00 35.72 172 ALA A O 1
ATOM 1317 N N . PRO A 1 198 ? 43.323 59.236 0.490 1.00 42.78 173 PRO A N 1
ATOM 1318 C CA . PRO A 1 198 ? 42.667 57.955 0.605 1.00 41.77 173 PRO A CA 1
ATOM 1319 C C . PRO A 1 198 ? 43.670 56.868 0.468 1.00 44.63 173 PRO A C 1
ATOM 1320 O O . PRO A 1 198 ? 44.774 57.034 -0.004 1.00 42.68 173 PRO A O 1
ATOM 1324 N N . GLY A 1 199 ? 43.254 55.682 0.859 1.00 41.80 174 GLY A N 1
ATOM 1325 C CA . GLY A 1 199 ? 44.181 54.583 0.774 1.00 41.33 174 GLY A CA 1
ATOM 1326 C C . GLY A 1 199 ? 44.262 54.037 -0.604 1.00 39.73 174 GLY A C 1
ATOM 1327 O O . GLY A 1 199 ? 43.898 54.713 -1.555 1.00 44.89 174 GLY A O 1
ATOM 1328 N N . ASP A 1 200 ? 44.938 52.924 -0.740 1.00 34.72 175 ASP A N 1
ATOM 1329 C CA . ASP A 1 200 ? 44.846 52.277 -1.994 1.00 31.19 175 ASP A CA 1
ATOM 1330 C C . ASP A 1 200 ? 43.437 51.745 -1.849 1.00 27.47 175 ASP A C 1
ATOM 1331 O O . ASP A 1 200 ? 43.134 50.964 -0.974 1.00 22.05 175 ASP A O 1
ATOM 1336 N N . GLU A 1 201 ? 42.579 52.066 -2.799 1.00 27.29 176 GLU A N 1
ATOM 1337 C CA . GLU A 1 201 ? 41.185 51.625 -2.770 1.00 27.04 176 GLU A CA 1
ATOM 1338 C C . GLU A 1 201 ? 40.992 50.158 -3.107 1.00 25.22 176 GLU A C 1
ATOM 1339 O O . GLU A 1 201 ? 39.939 49.642 -3.065 1.00 23.70 176 GLU A O 1
ATOM 1345 N N . ALA A 1 202 ? 42.082 49.501 -3.468 1.00 19.26 177 ALA A N 1
ATOM 1346 C CA . ALA A 1 202 ? 42.044 48.066 -3.698 1.00 21.09 177 ALA A CA 1
ATOM 1347 C C . ALA A 1 202 ? 41.827 47.281 -2.402 1.00 20.15 177 ALA A C 1
ATOM 1348 O O . ALA A 1 202 ? 41.273 46.201 -2.378 1.00 19.80 177 ALA A O 1
ATOM 1350 N N . PHE A 1 203 ? 42.283 47.868 -1.318 1.00 24.40 178 PHE A N 1
ATOM 1351 C CA . PHE A 1 203 ? 42.101 47.245 -0.022 1.00 19.20 178 PHE A CA 1
ATOM 1352 C C . PHE A 1 203 ? 40.643 47.287 0.445 1.00 20.32 178 PHE A C 1
ATOM 1353 O O . PHE A 1 203 ? 40.023 48.288 0.253 1.00 23.33 178 PHE A O 1
ATOM 1361 N N . LEU A 1 204 ? 40.094 46.210 0.969 1.00 15.06 179 LEU A N 1
ATOM 1362 C CA . LEU A 1 204 ? 38.799 46.285 1.596 1.00 16.75 179 LEU A CA 1
ATOM 1363 C C . LEU A 1 204 ? 39.105 46.855 2.990 1.00 20.44 179 LEU A C 1
ATOM 1364 O O . LEU A 1 204 ? 38.627 47.908 3.349 1.00 19.23 179 LEU A O 1
ATOM 1369 N N . LEU A 1 205 ? 39.981 46.175 3.715 1.00 16.60 180 LEU A N 1
ATOM 1370 C CA . LEU A 1 205 ? 40.489 46.702 4.972 1.00 16.72 180 LEU A CA 1
ATOM 1371 C C . LEU A 1 205 ? 41.982 47.079 4.824 1.00 16.97 180 LEU A C 1
ATOM 1372 O O . LEU A 1 205 ? 42.803 46.238 4.881 1.00 16.74 180 LEU A O 1
ATOM 1377 N N . ASP A 1 206 ? 42.264 48.362 4.677 1.00 15.98 181 ASP A N 1
ATOM 1378 C CA . ASP A 1 206 ? 43.598 48.887 4.630 1.00 17.61 181 ASP A CA 1
ATOM 1379 C C . ASP A 1 206 ? 44.204 48.590 6.000 1.00 18.21 181 ASP A C 1
ATOM 1380 O O . ASP A 1 206 ? 43.604 48.777 6.981 1.00 14.77 181 ASP A O 1
ATOM 1385 N N . PRO A 1 207 ? 45.472 48.260 6.014 1.00 18.50 182 PRO A N 1
ATOM 1386 C CA . PRO A 1 207 ? 46.127 47.931 7.257 1.00 17.89 182 PRO A CA 1
ATOM 1387 C C . PRO A 1 207 ? 46.119 49.078 8.242 1.00 15.82 182 PRO A C 1
ATOM 1388 O O . PRO A 1 207 ? 46.103 48.823 9.380 1.00 16.27 182 PRO A O 1
ATOM 1392 N N . ASN A 1 208 ? 46.226 50.293 7.776 1.00 14.17 183 ASN A N 1
ATOM 1393 C CA . ASN A 1 208 ? 46.213 51.397 8.712 1.00 15.28 183 ASN A CA 1
ATOM 1394 C C . ASN A 1 208 ? 44.873 51.509 9.470 1.00 16.21 183 ASN A C 1
ATOM 1395 O O . ASN A 1 208 ? 44.863 51.819 10.628 1.00 14.06 183 ASN A O 1
ATOM 1400 N N . LEU A 1 209 ? 43.784 51.320 8.742 1.00 13.38 184 LEU A N 1
ATOM 1401 C CA . LEU A 1 209 ? 42.476 51.299 9.334 1.00 11.24 184 LEU A CA 1
ATOM 1402 C C . LEU A 1 209 ? 42.315 50.053 10.226 1.00 11.85 184 LEU A C 1
ATOM 1403 O O . LEU A 1 209 ? 41.823 50.153 11.266 1.00 10.54 184 LEU A O 1
ATOM 1408 N N . GLY A 1 210 ? 42.773 48.902 9.767 1.00 11.90 185 GLY A N 1
ATOM 1409 C CA . GLY A 1 210 ? 42.675 47.728 10.601 1.00 10.96 185 GLY A CA 1
ATOM 1410 C C . GLY A 1 210 ? 43.407 47.837 11.916 1.00 9.75 185 GLY A C 1
ATOM 1411 O O . GLY A 1 210 ? 42.944 47.452 12.891 1.00 10.26 185 GLY A O 1
ATOM 1412 N N . ASN A 1 211 ? 44.593 48.389 11.849 1.00 11.42 186 ASN A N 1
ATOM 1413 C CA . ASN A 1 211 ? 45.358 48.641 13.066 1.00 12.23 186 ASN A CA 1
ATOM 1414 C C . ASN A 1 211 ? 44.670 49.659 13.976 1.00 11.23 186 ASN A C 1
ATOM 1415 O O . ASN A 1 211 ? 44.778 49.590 15.143 1.00 12.95 186 ASN A O 1
ATOM 1420 N N . SER A 1 212 ? 43.978 50.608 13.375 1.00 11.17 187 SER A N 1
ATOM 1421 C CA . SER A 1 212 ? 43.224 51.569 14.158 1.00 12.43 187 SER A CA 1
ATOM 1422 C C . SER A 1 212 ? 42.127 50.887 14.973 1.00 12.36 187 SER A C 1
ATOM 1423 O O . SER A 1 212 ? 41.736 51.361 15.967 1.00 13.30 187 SER A O 1
ATOM 1426 N N . VAL A 1 213 ? 41.527 49.881 14.409 1.00 10.31 188 VAL A N 1
ATOM 1427 C CA . VAL A 1 213 ? 40.529 49.122 15.141 1.00 10.63 188 VAL A CA 1
ATOM 1428 C C . VAL A 1 213 ? 41.117 48.279 16.298 1.00 10.65 188 VAL A C 1
ATOM 1429 O O . VAL A 1 213 ? 40.571 48.163 17.335 1.00 11.46 188 VAL A O 1
ATOM 1433 N N . LEU A 1 214 ? 42.237 47.662 16.010 1.00 11.18 189 LEU A N 1
ATOM 1434 C CA . LEU A 1 214 ? 42.902 46.833 17.002 1.00 12.29 189 LEU A CA 1
ATOM 1435 C C . LEU A 1 214 ? 43.594 47.543 18.160 1.00 12.15 189 LEU A C 1
ATOM 1436 O O . LEU A 1 214 ? 43.640 47.045 19.215 1.00 12.89 189 LEU A O 1
ATOM 1441 N N . VAL A 1 215 ? 44.105 48.735 17.899 1.00 12.30 190 VAL A N 1
ATOM 1442 C CA . VAL A 1 215 ? 44.872 49.439 18.918 1.00 14.01 190 VAL A CA 1
ATOM 1443 C C . VAL A 1 215 ? 44.105 49.685 20.197 1.00 14.05 190 VAL A C 1
ATOM 1444 O O . VAL A 1 215 ? 44.646 49.517 21.236 1.00 13.02 190 VAL A O 1
ATOM 1448 N N . PRO A 1 216 ? 42.851 50.075 20.118 1.00 11.89 191 PRO A N 1
ATOM 1449 C CA . PRO A 1 216 ? 42.111 50.303 21.351 1.00 12.87 191 PRO A CA 1
ATOM 1450 C C . PRO A 1 216 ? 41.936 49.036 22.195 1.00 12.23 191 PRO A C 1
ATOM 1451 O O . PRO A 1 216 ? 41.892 49.136 23.365 1.00 12.60 191 PRO A O 1
ATOM 1455 N N . ALA A 1 217 ? 41.734 47.892 21.541 1.00 12.80 192 ALA A N 1
ATOM 1456 C CA . ALA A 1 217 ? 41.631 46.614 22.230 1.00 11.97 192 ALA A CA 1
ATOM 1457 C C . ALA A 1 217 ? 42.949 46.202 22.890 1.00 13.28 192 ALA A C 1
ATOM 1458 O O . ALA A 1 217 ? 42.945 45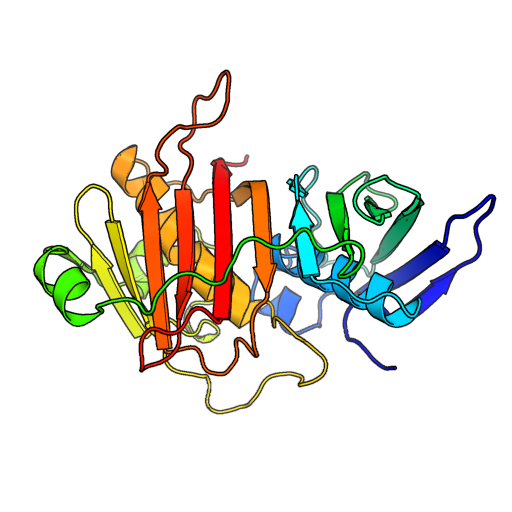.697 23.943 1.00 11.51 192 ALA A O 1
ATOM 1460 N N . ILE A 1 218 ? 44.033 46.398 22.173 1.00 12.56 193 ILE A N 1
ATOM 1461 C CA . ILE A 1 218 ? 45.323 46.095 22.722 1.00 11.08 193 ILE A CA 1
ATOM 1462 C C . ILE A 1 218 ? 45.657 47.022 23.899 1.00 13.11 193 ILE A C 1
ATOM 1463 O O . ILE A 1 218 ? 46.125 46.588 24.888 1.00 12.30 193 ILE A O 1
ATOM 1468 N N . PHE A 1 219 ? 45.305 48.284 23.761 1.00 12.07 194 PHE A N 1
ATOM 1469 C CA . PHE A 1 219 ? 45.499 49.224 24.829 1.00 12.32 194 PHE A CA 1
ATOM 1470 C C . PHE A 1 219 ? 44.718 48.757 26.075 1.00 13.47 194 PHE A C 1
ATOM 1471 O O . PHE A 1 219 ? 45.232 48.764 27.140 1.00 13.51 194 PHE A O 1
ATOM 1479 N N . LEU A 1 220 ? 43.499 48.303 25.897 1.00 12.62 195 LEU A N 1
ATOM 1480 C CA . LEU A 1 220 ? 42.710 47.809 26.988 1.00 12.60 195 LEU A CA 1
ATOM 1481 C C . LEU A 1 220 ? 43.356 46.581 27.653 1.00 13.85 195 LEU A C 1
ATOM 1482 O O . LEU A 1 220 ? 43.361 46.450 28.822 1.00 14.71 195 LEU A O 1
ATOM 1487 N N . SER A 1 221 ? 43.921 45.705 26.827 1.00 12.25 196 SER A N 1
ATOM 1488 C CA . SER A 1 221 ? 44.569 44.498 27.324 1.00 14.07 196 SER A CA 1
ATOM 1489 C C . SER A 1 221 ? 45.703 44.884 28.226 1.00 14.96 196 SER A C 1
ATOM 1490 O O . SER A 1 221 ? 45.854 44.328 29.227 1.00 15.72 196 SER A O 1
ATOM 1493 N N . LEU A 1 222 ? 46.475 45.858 27.815 1.00 14.24 197 LEU A N 1
ATOM 1494 C CA . LEU A 1 222 ? 47.584 46.355 28.627 1.00 14.13 197 LEU A CA 1
ATOM 1495 C C . LEU A 1 222 ? 47.148 47.011 29.942 1.00 17.98 197 LEU A C 1
ATOM 1496 O O . LEU A 1 222 ? 47.627 46.683 30.986 1.00 16.57 197 LEU A O 1
ATOM 1501 N N . ILE A 1 223 ? 46.059 47.876 29.760 1.00 14.46 198 ILE A N 1
ATOM 1502 C CA . ILE A 1 223 ? 45.852 48.527 31.043 1.00 16.87 198 ILE A CA 1
ATOM 1503 C C . ILE A 1 223 ? 45.095 47.626 32.015 1.00 19.56 198 ILE A C 1
ATOM 1504 O O . ILE A 1 223 ? 45.429 47.568 33.198 1.00 18.85 198 ILE A O 1
ATOM 1509 N N . GLN A 1 224 ? 44.392 46.608 31.577 1.00 15.93 199 GLN A N 1
ATOM 1510 C CA . GLN A 1 224 ? 43.841 45.664 32.485 1.00 18.07 199 GLN A CA 1
ATOM 1511 C C . GLN A 1 224 ? 44.858 44.832 33.220 1.00 18.80 199 GLN A C 1
ATOM 1512 O O . GLN A 1 224 ? 44.607 44.399 34.291 1.00 21.30 199 GLN A O 1
ATOM 1518 N N . ASP A 1 225 ? 45.955 44.540 32.573 1.00 17.17 200 ASP A N 1
ATOM 1519 C CA . ASP A 1 225 ? 46.989 43.726 33.158 1.00 18.78 200 ASP A CA 1
ATOM 1520 C C . ASP A 1 225 ? 48.116 44.536 33.781 1.00 20.16 200 ASP A C 1
ATOM 1521 O O . ASP A 1 225 ? 49.060 44.007 34.245 1.00 21.36 200 ASP A O 1
ATOM 1526 N N . GLY A 1 226 ? 47.979 45.826 33.745 1.00 19.03 201 GLY A N 1
ATOM 1527 C CA . GLY A 1 226 ? 48.992 46.688 34.271 1.00 19.56 201 GLY A CA 1
ATOM 1528 C C . GLY A 1 226 ? 50.330 46.603 33.584 1.00 22.82 201 GLY A C 1
ATOM 1529 O O . GLY A 1 226 ? 51.342 46.811 34.190 1.00 23.94 201 GLY A O 1
ATOM 1530 N N . GLU A 1 227 ? 50.301 46.370 32.290 1.00 20.18 202 GLU A N 1
ATOM 1531 C CA . GLU A 1 227 ? 51.500 46.200 31.520 1.00 20.25 202 GLU A CA 1
ATOM 1532 C C . GLU A 1 227 ? 51.706 47.287 30.511 1.00 21.32 202 GLU A C 1
ATOM 1533 O O . GLU A 1 227 ? 50.829 47.958 30.140 1.00 22.26 202 GLU A O 1
ATOM 1539 N N . ARG A 1 228 ? 52.959 47.440 30.149 1.00 24.81 203 ARG A N 1
ATOM 1540 C CA . ARG A 1 228 ? 53.437 48.434 29.247 1.00 26.24 203 ARG A CA 1
ATOM 1541 C C . ARG A 1 228 ? 54.160 47.924 27.991 1.00 24.09 203 ARG A C 1
ATOM 1542 O O . ARG A 1 228 ? 54.670 48.691 27.287 1.00 34.12 203 ARG A O 1
ATOM 1550 N N . GLU A 1 229 ? 54.245 46.638 27.778 1.00 24.72 204 GLU A N 1
ATOM 1551 C CA . GLU A 1 229 ? 54.899 46.094 26.619 1.00 24.51 204 GLU A CA 1
ATOM 1552 C C . GLU A 1 229 ? 53.805 45.802 25.566 1.00 24.22 204 GLU A C 1
ATOM 1553 O O . GLU A 1 229 ? 52.836 45.231 25.878 1.00 22.86 204 GLU A O 1
ATOM 1559 N N . TRP A 1 230 ? 54.044 46.171 24.318 1.00 23.30 205 TRP A N 1
ATOM 1560 C CA . TRP A 1 230 ? 53.034 45.974 23.264 1.00 22.17 205 TRP A CA 1
ATOM 1561 C C . TRP A 1 230 ? 52.659 44.531 23.078 1.00 20.00 205 TRP A C 1
ATOM 1562 O O . TRP A 1 230 ? 53.472 43.658 23.257 1.00 21.22 205 TRP A O 1
ATOM 1573 N N . ARG A 1 231 ? 51.403 44.322 22.737 1.00 13.39 206 ARG A N 1
ATOM 1574 C CA . ARG A 1 231 ? 50.915 43.011 22.487 1.00 14.15 206 ARG A CA 1
ATOM 1575 C C . ARG A 1 231 ? 50.442 42.905 21.035 1.00 15.90 206 ARG A C 1
ATOM 1576 O O . ARG A 1 231 ? 49.975 43.830 20.475 1.00 15.95 206 ARG A O 1
ATOM 1584 N N . PHE A 1 232 ? 50.647 41.739 20.467 1.00 14.12 207 PHE A N 1
ATOM 1585 C CA . PHE A 1 232 ? 50.303 41.432 19.103 1.00 14.67 207 PHE A CA 1
ATOM 1586 C C . PHE A 1 232 ? 49.214 40.388 19.011 1.00 15.12 207 PHE A C 1
ATOM 1587 O O . PHE A 1 232 ? 49.144 39.535 19.815 1.00 12.78 207 PHE A O 1
ATOM 1595 N N . PRO A 1 233 ? 48.404 40.479 17.973 1.00 14.59 208 PRO A N 1
ATOM 1596 C CA . PRO A 1 233 ? 47.337 39.509 17.839 1.00 13.51 208 PRO A CA 1
ATOM 1597 C C . PRO A 1 233 ? 47.886 38.046 17.793 1.00 12.85 208 PRO A C 1
ATOM 1598 O O . PRO A 1 233 ? 48.800 37.823 17.131 1.00 15.25 208 PRO A O 1
ATOM 1602 N N . TYR A 1 234 ? 47.309 37.170 18.577 1.00 13.36 209 TYR A N 1
ATOM 1603 C CA . TYR A 1 234 ? 47.672 35.759 18.633 1.00 14.04 209 TYR A CA 1
ATOM 1604 C C . TYR A 1 234 ? 46.524 34.886 18.093 1.00 13.28 209 TYR A C 1
ATOM 1605 O O . TYR A 1 234 ? 46.700 34.109 17.225 1.00 13.29 209 TYR A O 1
ATOM 1614 N N . THR A 1 235 ? 45.347 35.059 18.648 1.00 12.68 210 THR A N 1
ATOM 1615 C CA . THR A 1 235 ? 44.187 34.342 18.190 1.00 13.05 210 THR A CA 1
ATOM 1616 C C . THR A 1 235 ? 42.971 35.249 18.071 1.00 14.63 210 THR A C 1
ATOM 1617 O O . THR A 1 235 ? 42.884 36.187 18.789 1.00 14.57 210 THR A O 1
ATOM 1621 N N . LEU A 1 236 ? 42.095 34.946 17.119 1.00 13.72 211 LEU A N 1
ATOM 1622 C CA . LEU A 1 236 ? 40.857 35.686 16.918 1.00 13.23 211 LEU A CA 1
ATOM 1623 C C . LEU A 1 236 ? 39.735 34.744 16.608 1.00 12.69 211 LEU A C 1
ATOM 1624 O O . LEU A 1 236 ? 39.815 34.049 15.658 1.00 13.90 211 LEU A O 1
ATOM 1629 N N . GLU A 1 237 ? 38.689 34.781 17.389 1.00 14.52 212 GLU A N 1
ATOM 1630 C CA . GLU A 1 237 ? 37.600 33.868 17.143 1.00 14.66 212 GLU A CA 1
ATOM 1631 C C . GLU A 1 237 ? 36.871 34.117 15.830 1.00 16.58 212 GLU A C 1
ATOM 1632 O O . GLU A 1 237 ? 36.567 33.224 15.106 1.00 14.70 212 GLU A O 1
ATOM 1638 N N . ALA A 1 238 ? 36.609 35.381 15.576 1.00 15.45 213 ALA A N 1
ATOM 1639 C CA . ALA A 1 238 ? 35.994 35.767 14.323 1.00 13.16 213 ALA A CA 1
ATOM 1640 C C . ALA A 1 238 ? 36.159 37.239 13.933 1.00 11.40 213 ALA A C 1
ATOM 1641 O O . ALA A 1 238 ? 36.311 38.045 14.744 1.00 13.01 213 ALA A O 1
ATOM 1643 N N . LEU A 1 239 ? 36.073 37.447 12.635 1.00 14.12 214 LEU A N 1
ATOM 1644 C CA . LEU A 1 239 ? 35.965 38.753 12.028 1.00 10.85 214 LEU A CA 1
ATOM 1645 C C . LEU A 1 239 ? 34.796 38.703 11.055 1.00 11.96 214 LEU A C 1
ATOM 1646 O O . LEU A 1 239 ? 34.826 37.930 10.170 1.00 14.04 214 LEU A O 1
ATOM 1651 N N . TRP A 1 240 ? 33.802 39.544 11.252 1.00 13.51 215 TRP A N 1
ATOM 1652 C CA . TRP A 1 240 ? 32.654 39.609 10.373 1.00 13.63 215 TRP A CA 1
ATOM 1653 C C . TRP A 1 240 ? 32.627 40.964 9.675 1.00 15.08 215 TRP A C 1
ATOM 1654 O O . TRP A 1 240 ? 32.708 41.917 10.304 1.00 14.09 215 TRP A O 1
ATOM 1665 N N . ILE A 1 241 ? 32.510 40.981 8.362 1.00 16.33 216 ILE A N 1
ATOM 1666 C CA . ILE A 1 241 ? 32.538 42.173 7.584 1.00 18.98 216 ILE A CA 1
ATOM 1667 C C . ILE A 1 241 ? 31.129 42.501 7.088 1.00 17.06 216 ILE A C 1
ATOM 1668 O O . ILE A 1 241 ? 30.579 41.748 6.355 1.00 19.84 216 ILE A O 1
ATOM 1673 N N . TYR A 1 242 ? 30.546 43.592 7.541 1.00 14.32 217 TYR A N 1
ATOM 1674 C CA . TYR A 1 242 ? 29.182 43.930 7.148 1.00 13.13 217 TYR A CA 1
ATOM 1675 C C . TYR A 1 242 ? 29.034 44.973 6.054 1.00 15.17 217 TYR A C 1
ATOM 1676 O O . TYR A 1 242 ? 28.188 44.878 5.246 1.00 17.09 217 TYR A O 1
ATOM 1685 N N . SER A 1 243 ? 29.903 45.940 6.079 1.00 13.60 218 SER A N 1
ATOM 1686 C CA . SER A 1 243 ? 29.906 46.991 5.083 1.00 16.03 218 SER A CA 1
ATOM 1687 C C . SER A 1 243 ? 31.259 47.713 5.003 1.00 16.16 218 SER A C 1
ATOM 1688 O O . SER A 1 243 ? 32.099 47.428 5.745 1.00 17.80 218 SER A O 1
ATOM 1691 N N . ASP A 1 244 ? 31.424 48.659 4.102 1.00 14.98 219 ASP A N 1
ATOM 1692 C CA . ASP A 1 244 ? 32.721 49.277 3.917 1.00 15.82 219 ASP A CA 1
ATOM 1693 C C . ASP A 1 244 ? 33.224 49.946 5.178 1.00 14.11 219 ASP A C 1
ATOM 1694 O O . ASP A 1 244 ? 32.652 50.869 5.644 1.00 12.88 219 ASP A O 1
ATOM 1699 N N . PRO A 1 245 ? 34.402 49.538 5.621 1.00 12.00 220 PRO A N 1
ATOM 1700 C CA . PRO A 1 245 ? 35.001 50.056 6.837 1.00 12.17 220 PRO A CA 1
ATOM 1701 C C . PRO A 1 245 ? 35.499 51.503 6.774 1.00 11.29 220 PRO A C 1
ATOM 1702 O O . PRO A 1 245 ? 35.658 52.176 7.713 1.00 10.85 220 PRO A O 1
ATOM 1706 N N . ARG A 1 246 ? 35.552 52.004 5.559 1.00 12.03 221 ARG A N 1
ATOM 1707 C CA . ARG A 1 246 ? 35.995 53.365 5.331 1.00 12.97 221 ARG A CA 1
ATOM 1708 C C . ARG A 1 246 ? 35.006 54.385 5.836 1.00 11.25 221 ARG A C 1
ATOM 1709 O O . ARG A 1 246 ? 35.340 55.501 6.014 1.00 12.21 221 ARG A O 1
ATOM 1717 N N . ARG A 1 247 ? 33.814 53.950 6.170 1.00 10.19 222 ARG A N 1
ATOM 1718 C CA . ARG A 1 247 ? 32.871 54.841 6.799 1.00 11.03 222 ARG A CA 1
ATOM 1719 C C . ARG A 1 247 ? 33.050 54.887 8.334 1.00 9.27 222 ARG A C 1
ATOM 1720 O O . ARG A 1 247 ? 32.262 55.426 9.038 1.00 9.90 222 ARG A O 1
ATOM 1728 N N . GLY A 1 248 ? 34.140 54.325 8.773 1.00 9.23 223 GLY A N 1
ATOM 1729 C CA . GLY A 1 248 ? 34.361 54.300 10.194 1.00 10.49 223 GLY A CA 1
ATOM 1730 C C . GLY A 1 248 ? 34.468 55.620 10.927 1.00 9.94 223 GLY A C 1
ATOM 1731 O O . GLY A 1 248 ? 35.090 56.537 10.472 1.00 10.53 223 GLY A O 1
ATOM 1732 N N . ALA A 1 249 ? 33.816 55.640 12.093 1.00 9.27 224 ALA A N 1
ATOM 1733 C CA . ALA A 1 249 ? 33.857 56.795 12.930 1.00 8.48 224 ALA A CA 1
ATOM 1734 C C . ALA A 1 249 ? 34.254 56.514 14.381 1.00 8.58 224 ALA A C 1
ATOM 1735 O O . ALA A 1 249 ? 34.749 57.394 15.013 1.00 8.98 224 ALA A O 1
ATOM 1737 N N . TYR A 1 250 ? 33.979 55.308 14.868 1.00 8.69 225 TYR A N 1
ATOM 1738 C CA . TYR A 1 250 ? 34.338 54.947 16.234 1.00 8.89 225 TYR A CA 1
ATOM 1739 C C . TYR A 1 250 ? 34.779 53.498 16.320 1.00 10.31 225 TYR A C 1
ATOM 1740 O O . TYR A 1 250 ? 34.352 52.707 15.569 1.00 10.14 225 TYR A O 1
ATOM 1749 N N . VAL A 1 251 ? 35.621 53.200 17.293 1.00 8.72 226 VAL A N 1
ATOM 1750 C CA . VAL A 1 251 ? 36.061 51.853 17.598 1.00 8.30 226 VAL A CA 1
ATOM 1751 C C . VAL A 1 251 ? 35.665 51.627 19.081 1.00 8.52 226 VAL A C 1
ATOM 1752 O O . VAL A 1 251 ? 36.012 52.382 19.895 1.00 9.71 226 VAL A O 1
ATOM 1756 N N . HIS A 1 252 ? 34.939 50.550 19.323 1.00 8.76 227 HIS A N 1
ATOM 1757 C CA . HIS A 1 252 ? 34.418 50.152 20.609 1.00 8.65 227 HIS A CA 1
ATOM 1758 C C . HIS A 1 252 ? 34.961 48.792 20.980 1.00 10.27 227 HIS A C 1
ATOM 1759 O O . HIS A 1 252 ? 34.591 47.853 20.437 1.00 10.68 227 HIS A O 1
ATOM 1766 N N . ALA A 1 253 ? 35.823 48.799 21.977 1.00 8.95 228 ALA A N 1
ATOM 1767 C CA . ALA A 1 253 ? 36.475 47.621 22.503 1.00 9.81 228 ALA A CA 1
ATOM 1768 C C . ALA A 1 253 ? 36.125 47.360 23.956 1.00 10.65 228 ALA A C 1
ATOM 1769 O O . ALA A 1 253 ? 36.015 48.241 24.724 1.00 10.99 228 ALA A O 1
ATOM 1771 N N . ARG A 1 254 ? 36.365 46.085 24.461 1.00 10.50 229 ARG A N 1
ATOM 1772 C CA . ARG A 1 254 ? 35.627 45.607 25.600 1.00 10.07 229 ARG A CA 1
ATOM 1773 C C . ARG A 1 254 ? 35.970 44.143 25.836 1.00 11.43 229 ARG A C 1
ATOM 1774 O O . ARG A 1 254 ? 36.363 43.457 24.987 1.00 11.07 229 ARG A O 1
ATOM 1782 N N . ARG A 1 255 ? 36.354 43.987 27.129 1.00 11.32 230 ARG A N 1
ATOM 1783 C CA . ARG A 1 255 ? 36.730 42.667 27.537 1.00 14.01 230 ARG A CA 1
ATOM 1784 C C . ARG A 1 255 ? 35.571 41.750 27.142 1.00 13.56 230 ARG A C 1
ATOM 1785 O O . ARG A 1 255 ? 34.460 42.075 27.355 1.00 15.13 230 ARG A O 1
ATOM 1793 N N . ALA A 1 256 ? 35.907 40.584 26.612 1.00 14.30 231 ALA A N 1
ATOM 1794 C CA . ALA A 1 256 ? 34.933 39.610 26.223 1.00 15.87 231 ALA A CA 1
ATOM 1795 C C . ALA A 1 256 ? 34.304 38.947 27.434 1.00 18.68 231 ALA A C 1
ATOM 1796 O O . ALA A 1 256 ? 34.767 39.055 28.508 1.00 19.17 231 ALA A O 1
ATOM 1798 N N . ALA A 1 257 ? 33.211 38.257 27.170 1.00 21.86 232 ALA A N 1
ATOM 1799 C CA . ALA A 1 257 ? 32.518 37.525 28.217 1.00 24.59 232 ALA A CA 1
ATOM 1800 C C . ALA A 1 257 ? 33.400 36.459 28.830 1.00 24.73 232 ALA A C 1
ATOM 1801 O O . ALA A 1 257 ? 33.368 36.269 30.010 1.00 28.01 232 ALA A O 1
ATOM 1803 N N . GLU A 1 258 ? 34.149 35.751 28.033 1.00 23.40 233 GLU A N 1
ATOM 1804 C CA . GLU A 1 258 ? 35.079 34.772 28.545 1.00 28.68 233 GLU A CA 1
ATOM 1805 C C . GLU A 1 258 ? 36.413 34.943 27.807 1.00 28.09 233 GLU A C 1
ATOM 1806 O O . GLU A 1 258 ? 36.468 35.444 26.717 1.00 26.09 233 GLU A O 1
ATOM 1812 N N . ASP A 1 259 ? 37.493 34.538 28.435 1.00 29.98 234 ASP A N 1
ATOM 1813 C CA . ASP A 1 259 ? 38.776 34.510 27.797 1.00 27.77 234 ASP A CA 1
ATOM 1814 C C . ASP A 1 259 ? 38.963 33.172 27.086 1.00 29.69 234 ASP A C 1
ATOM 1815 O O . ASP A 1 259 ? 38.139 32.262 27.175 1.00 32.03 234 ASP A O 1
ATOM 1820 N N . GLY A 1 260 ? 40.115 33.025 26.469 1.00 27.78 235 GLY A N 1
ATOM 1821 C CA . GLY A 1 260 ? 40.486 31.786 25.798 1.00 32.37 235 GLY A CA 1
ATOM 1822 C C . GLY A 1 260 ? 40.634 30.671 26.851 1.00 33.86 235 GLY A C 1
ATOM 1823 O O . GLY A 1 260 ? 40.565 30.921 28.031 1.00 35.63 235 GLY A O 1
ATOM 1824 N N . GLN A 1 261 ? 40.754 29.446 26.392 1.00 34.92 236 GLN A N 1
ATOM 1825 C CA . GLN A 1 261 ? 40.722 28.306 27.306 1.00 35.85 236 GLN A CA 1
ATOM 1826 C C . GLN A 1 261 ? 41.617 28.192 28.525 1.00 40.72 236 GLN A C 1
ATOM 1827 O O . GLN A 1 261 ? 41.179 28.277 29.664 1.00 40.63 236 GLN A O 1
ATOM 1833 N N . ALA A 1 262 ? 42.885 27.945 28.269 1.00 40.06 237 ALA A N 1
ATOM 1834 C CA . ALA A 1 262 ? 43.880 27.851 29.322 1.00 35.42 237 ALA A CA 1
ATOM 1835 C C . ALA A 1 262 ? 44.573 29.194 29.148 1.00 32.87 237 ALA A C 1
ATOM 1836 O O . ALA A 1 262 ? 45.702 29.182 28.882 1.00 34.36 237 ALA A O 1
ATOM 1838 N N . ALA A 1 263 ? 43.928 30.327 29.352 1.00 37.46 238 ALA A N 1
ATOM 1839 C CA . ALA A 1 263 ? 44.641 31.560 28.996 1.00 35.88 238 ALA A CA 1
ATOM 1840 C C . ALA A 1 263 ? 45.153 32.602 30.005 1.00 33.41 238 ALA A C 1
ATOM 1841 O O . ALA A 1 263 ? 44.484 33.075 30.828 1.00 41.04 238 ALA A O 1
ATOM 1843 N N . ARG A 1 264 ? 46.409 32.903 29.876 1.00 36.46 239 ARG A N 1
ATOM 1844 C CA . ARG A 1 264 ? 47.059 33.913 30.632 1.00 30.98 239 ARG A CA 1
ATOM 1845 C C . ARG A 1 264 ? 46.702 35.373 30.241 1.00 27.24 239 ARG A C 1
ATOM 1846 O O . ARG A 1 264 ? 46.770 36.266 31.025 1.00 25.96 239 ARG A O 1
ATOM 1854 N N . PHE A 1 265 ? 46.402 35.543 28.981 1.00 21.89 240 PHE A N 1
ATOM 1855 C CA . PHE A 1 265 ? 46.136 36.835 28.378 1.00 21.29 240 PHE A CA 1
ATOM 1856 C C . PHE A 1 265 ? 44.659 36.995 28.052 1.00 20.70 240 PHE A C 1
ATOM 1857 O O . PHE A 1 265 ? 44.024 36.078 27.668 1.00 19.49 240 PHE A O 1
ATOM 1865 N N . GLY A 1 266 ? 44.168 38.188 28.224 1.00 17.66 241 GLY A N 1
ATOM 1866 C CA . GLY A 1 266 ? 42.745 38.408 28.043 1.00 16.78 241 GLY A CA 1
ATOM 1867 C C . GLY A 1 266 ? 42.237 38.423 26.631 1.00 14.53 241 GLY A C 1
ATOM 1868 O O . GLY A 1 266 ? 42.968 38.683 25.751 1.00 15.26 241 GLY A O 1
ATOM 1869 N N . ARG A 1 267 ? 40.945 38.240 26.531 1.00 14.53 242 ARG A N 1
ATOM 1870 C CA . ARG A 1 267 ? 40.227 38.221 25.290 1.00 15.44 242 ARG A CA 1
ATOM 1871 C C . ARG A 1 267 ? 39.246 39.371 25.203 1.00 12.35 242 ARG A C 1
ATOM 1872 O O . ARG A 1 267 ? 38.598 39.661 26.094 1.00 12.81 242 ARG A O 1
ATOM 1880 N N . TYR A 1 268 ? 39.254 40.001 24.028 1.00 11.84 243 TYR A N 1
ATOM 1881 C CA . TYR A 1 268 ? 38.509 41.196 23.764 1.00 10.75 243 TYR A CA 1
ATOM 1882 C C . TYR A 1 268 ? 37.630 41.129 22.496 1.00 11.22 243 TYR A C 1
ATOM 1883 O O . TYR A 1 268 ? 37.930 40.511 21.563 1.00 12.32 243 TYR A O 1
ATOM 1892 N N . ASP A 1 269 ? 36.548 41.874 22.565 1.00 10.52 244 ASP A N 1
ATOM 1893 C CA . ASP A 1 269 ? 35.655 42.092 21.437 1.00 12.07 244 ASP A CA 1
ATOM 1894 C C . ASP A 1 269 ? 35.853 43.567 20.994 1.00 12.13 244 ASP A C 1
ATOM 1895 O O . ASP A 1 269 ? 36.034 44.409 21.826 1.00 11.42 244 ASP A O 1
ATOM 1900 N N . VAL A 1 270 ? 35.939 43.824 19.696 1.00 10.78 245 VAL A N 1
ATOM 1901 C CA . VAL A 1 270 ? 36.077 45.183 19.246 1.00 9.87 245 VAL A CA 1
ATOM 1902 C C . VAL A 1 270 ? 35.310 45.413 17.937 1.00 10.21 245 VAL A C 1
ATOM 1903 O O . VAL A 1 270 ? 35.491 44.720 17.034 1.00 12.23 245 VAL A O 1
ATOM 1907 N N . ASP A 1 271 ? 34.515 46.464 17.879 1.00 10.04 246 ASP A N 1
ATOM 1908 C CA . ASP A 1 271 ? 33.765 46.755 16.703 1.00 11.34 246 ASP A CA 1
ATOM 1909 C C . ASP A 1 271 ? 34.158 48.107 16.114 1.00 11.06 246 ASP A C 1
ATOM 1910 O O . ASP A 1 271 ? 34.507 49.008 16.800 1.00 9.96 246 ASP A O 1
ATOM 1915 N N . LEU A 1 272 ? 34.070 48.148 14.794 1.00 10.24 247 LEU A N 1
ATOM 1916 C CA . LEU A 1 272 ? 34.244 49.355 14.029 1.00 10.34 247 LEU A CA 1
ATOM 1917 C C . LEU A 1 272 ? 32.826 49.760 13.594 1.00 11.14 247 LEU A C 1
ATOM 1918 O O . LEU A 1 272 ? 32.163 49.068 12.969 1.00 10.30 247 LEU A O 1
ATOM 1923 N N . VAL A 1 273 ? 32.437 50.957 13.975 1.00 9.42 248 VAL A N 1
ATOM 1924 C CA . VAL A 1 273 ? 31.140 51.476 13.662 1.00 9.13 248 VAL A CA 1
ATOM 1925 C C . VAL A 1 273 ? 31.204 52.831 12.939 1.00 9.58 248 VAL A C 1
ATOM 1926 O O . VAL A 1 273 ? 32.119 53.533 13.048 1.00 9.51 248 VAL A O 1
ATOM 1930 N N . ASP A 1 274 ? 30.152 53.110 12.202 1.00 8.52 249 ASP A N 1
ATOM 1931 C CA . ASP A 1 274 ? 30.042 54.392 11.550 1.00 9.24 249 ASP A CA 1
ATOM 1932 C C . ASP A 1 274 ? 29.495 55.438 12.514 1.00 9.83 249 ASP A C 1
ATOM 1933 O O . ASP A 1 274 ? 29.273 55.211 13.641 1.00 9.91 249 ASP A O 1
ATOM 1938 N N . ALA A 1 275 ? 29.245 56.624 12.011 1.00 9.44 250 ALA A N 1
ATOM 1939 C CA . ALA A 1 275 ? 28.798 57.717 12.865 1.00 9.95 250 ALA A CA 1
ATOM 1940 C C . ALA A 1 275 ? 27.421 57.550 13.429 1.00 10.00 250 ALA A C 1
ATOM 1941 O O . ALA A 1 275 ? 27.074 58.280 14.304 1.00 11.52 250 ALA A O 1
ATOM 1943 N N . SER A 1 276 ? 26.655 56.637 12.833 1.00 8.93 251 SER A N 1
ATOM 1944 C CA . SER A 1 276 ? 25.336 56.292 13.320 1.00 10.39 251 SER A CA 1
ATOM 1945 C C . SER A 1 276 ? 25.314 55.050 14.209 1.00 9.61 251 SER A C 1
ATOM 1946 O O . SER A 1 276 ? 24.293 54.605 14.566 1.00 12.48 251 SER A O 1
ATOM 1949 N N . GLY A 1 277 ? 26.494 54.559 14.490 1.00 9.35 252 GLY A N 1
ATOM 1950 C CA . GLY A 1 277 ? 26.622 53.375 15.317 1.00 9.41 252 GLY A CA 1
ATOM 1951 C C . GLY A 1 277 ? 26.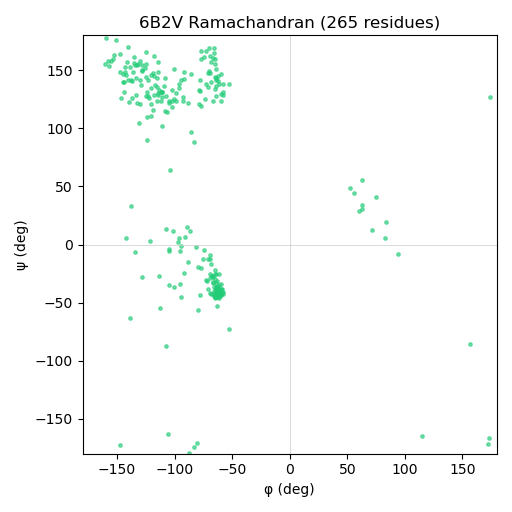446 52.028 14.618 1.00 10.52 252 GLY A C 1
ATOM 1952 O O . GLY A 1 277 ? 26.415 51.009 15.238 1.00 11.99 252 GLY A O 1
ATOM 1953 N N . ASN A 1 278 ? 26.310 52.093 13.306 1.00 9.99 253 ASN A N 1
ATOM 1954 C CA . ASN A 1 278 ? 26.138 50.851 12.574 1.00 10.66 253 ASN A CA 1
ATOM 1955 C C . ASN A 1 278 ? 27.451 50.056 12.522 1.00 9.45 253 ASN A C 1
ATOM 1956 O O . ASN A 1 278 ? 28.467 50.576 12.242 1.00 9.26 253 ASN A O 1
ATOM 1961 N N . CYS A 1 279 ? 27.355 48.746 12.703 1.00 10.39 254 CYS A N 1
ATOM 1962 C CA . CYS A 1 279 ? 28.530 47.899 12.681 1.00 11.16 254 CYS A CA 1
ATOM 1963 C C . CYS A 1 279 ? 29.061 47.620 11.279 1.00 10.27 254 CYS A C 1
ATOM 1964 O O . CYS A 1 279 ? 28.396 47.077 10.479 1.00 11.32 254 CYS A O 1
ATOM 1967 N N . LEU A 1 280 ? 30.308 48.029 11.044 1.00 9.90 255 LEU A N 1
ATOM 1968 C CA . LEU A 1 280 ? 30.976 47.844 9.761 1.00 9.77 255 LEU A CA 1
ATOM 1969 C C . LEU A 1 280 ? 31.791 46.569 9.828 1.00 12.78 255 LEU A C 1
ATOM 1970 O O . LEU A 1 280 ? 31.776 45.789 8.949 1.00 11.63 255 LEU A O 1
ATOM 1975 N N . MET A 1 281 ? 32.497 46.401 10.920 1.00 11.51 256 MET A N 1
ATOM 1976 C CA . MET A 1 281 ? 33.234 45.182 11.159 1.00 11.97 256 MET A CA 1
ATOM 1977 C C . MET A 1 281 ? 33.214 44.828 12.615 1.00 13.54 256 MET A C 1
ATOM 1978 O O . MET A 1 281 ? 33.329 45.670 13.411 1.00 11.80 256 MET A O 1
ATOM 1983 N N . ALA A 1 282 ? 33.067 43.538 12.874 1.00 12.08 257 ALA A N 1
ATOM 1984 C CA . ALA A 1 282 ? 33.053 43.005 14.214 1.00 11.90 257 ALA A CA 1
ATOM 1985 C C . ALA A 1 282 ? 34.171 41.985 14.413 1.00 11.44 257 ALA A C 1
ATOM 1986 O O . ALA A 1 282 ? 34.221 40.978 13.754 1.00 12.34 257 ALA A O 1
ATOM 1988 N N . PHE A 1 283 ? 35.033 42.292 15.377 1.00 10.77 258 PHE A N 1
ATOM 1989 C CA . PHE A 1 283 ? 36.108 41.394 15.798 1.00 11.29 258 PHE A CA 1
ATOM 1990 C C . PHE A 1 283 ? 35.659 40.750 17.109 1.00 10.54 258 PHE A C 1
ATOM 1991 O O . PHE A 1 283 ? 35.396 41.381 18.028 1.00 11.66 258 PHE A O 1
ATOM 1999 N N . ARG A 1 284 ? 35.523 39.433 17.091 1.00 11.72 259 ARG A N 1
ATOM 2000 C CA . ARG A 1 284 ? 35.106 38.725 18.244 1.00 13.48 259 ARG A CA 1
ATOM 2001 C C . ARG A 1 284 ? 36.206 37.871 18.796 1.00 14.12 259 ARG A C 1
ATOM 2002 O O . ARG A 1 284 ? 36.753 37.110 18.108 1.00 13.90 259 ARG A O 1
ATOM 2010 N N . GLY A 1 285 ? 36.416 37.975 20.077 1.00 12.79 260 GLY A N 1
ATOM 2011 C CA . GLY A 1 285 ? 37.392 37.121 20.711 1.00 15.55 260 GLY A CA 1
ATOM 2012 C C . GLY A 1 285 ? 38.828 37.200 20.324 1.00 14.44 260 GLY A C 1
ATOM 2013 O O . GLY A 1 285 ? 39.427 36.240 19.959 1.00 15.42 260 GLY A O 1
ATOM 2014 N N . LEU A 1 286 ? 39.358 38.399 20.420 1.00 11.93 261 LEU A N 1
ATOM 2015 C CA . LEU A 1 286 ? 40.759 38.679 20.129 1.00 11.40 261 LEU A CA 1
ATOM 2016 C C . LEU A 1 286 ? 41.625 38.605 21.379 1.00 13.27 261 LEU A C 1
ATOM 2017 O O . LEU A 1 286 ? 41.315 39.167 22.356 1.00 12.25 261 LEU A O 1
ATOM 2022 N N . THR A 1 287 ? 42.678 37.803 21.283 1.00 12.96 262 THR A N 1
ATOM 2023 C CA . THR A 1 287 ? 43.686 37.684 22.303 1.00 13.06 262 THR A CA 1
ATOM 2024 C C . THR A 1 287 ? 45.028 38.194 21.737 1.00 12.51 262 THR A C 1
ATOM 2025 O O . THR A 1 287 ? 45.478 37.739 20.776 1.00 14.12 262 THR A O 1
ATOM 2029 N N . ALA A 1 288 ? 45.634 39.167 22.386 1.00 11.63 263 ALA A N 1
ATOM 2030 C CA . ALA A 1 288 ? 46.903 39.693 21.979 1.00 11.51 263 ALA A CA 1
ATOM 2031 C C . ALA A 1 288 ? 47.904 39.371 23.083 1.00 12.65 263 ALA A C 1
ATOM 2032 O O . ALA A 1 288 ? 47.593 39.382 24.199 1.00 13.80 263 ALA A O 1
ATOM 2034 N N . VAL A 1 289 ? 49.121 39.068 22.679 1.00 13.67 264 VAL A N 1
ATOM 2035 C CA . VAL A 1 289 ? 50.141 38.633 23.607 1.00 15.34 264 VAL A CA 1
ATOM 2036 C C . VAL A 1 289 ? 51.465 39.321 23.346 1.00 15.46 264 VAL A C 1
ATOM 2037 O O . VAL A 1 289 ? 51.725 39.701 22.289 1.00 15.94 264 VAL A O 1
ATOM 2041 N N . PRO A 1 290 ? 52.321 39.403 24.345 1.00 15.63 265 PRO A N 1
ATOM 2042 C CA . PRO A 1 290 ? 53.612 40.034 24.123 1.00 16.54 265 PRO A CA 1
ATOM 2043 C C . PRO A 1 290 ? 54.550 39.241 23.254 1.00 17.80 265 PRO A C 1
ATOM 2044 O O . PRO A 1 290 ? 54.279 38.159 22.954 1.00 19.02 265 PRO A O 1
ATOM 2048 N N . ALA A 1 291 ? 55.629 39.873 22.843 1.00 19.63 266 ALA A N 1
ATOM 2049 C CA . ALA A 1 291 ? 56.629 39.223 22.030 1.00 25.76 266 ALA A CA 1
ATOM 2050 C C . ALA A 1 291 ? 58.036 39.541 22.518 1.00 27.85 266 ALA A C 1
ATOM 2051 O O . ALA A 1 291 ? 58.237 40.453 23.212 1.00 31.66 266 ALA A O 1
ATOM 2053 N N . ALA A 1 292 ? 58.997 38.721 22.105 1.00 30.10 267 ALA A N 1
ATOM 2054 C CA . ALA A 1 292 ? 60.387 38.913 22.498 1.00 32.82 267 ALA A CA 1
ATOM 2055 C C . ALA A 1 292 ? 61.010 40.089 21.755 1.00 32.01 267 ALA A C 1
ATOM 2056 O O . ALA A 1 292 ? 60.656 40.370 20.610 1.00 33.22 267 ALA A O 1
#

Foldseek 3Di:
DDDQFFDAWDDDDDQKTKTKDKDAQPDCCCVQQVQKNAPVVVQQNVVVVCVVVVFAFFWWFKKFFDDIDGHDPGMFMKMKMWHDDPQGTKIWIDGPVGTTMITDTGGPPPPDDDPFDDFDPVVVQVVQFPAWDDLVVQVVQLPGRGDVLLAFFDTKTGDLFKIKTFGDHDPDDDPVSTQQDVRDVVNQCSNQQVSQCVNVVHRHGWGWGIFGIKGADARLVQFTMKMKGFDPDADDPDPTTWMKMFTAHPRRGTGMITGTTTTGGDD

B-factor: mean 22.69, std 9.78, range [8.3, 56.4]